Protein AF-A0A2D4JL02-F1 (afdb_monomer)

Secondary structure (DSSP, 8-state):
-HHHHHHHHHHHHHHHHHHHHHHHHHH--S---SHHHHHHHHHHHHHHHHHHHHTHHHHHHHHHHHHHHHHHHHHHHHHH----HHHHHHHHHHHHHHHHHHHHHHHHHHHHHHHHHHHHHHHHHHHHHHHHHHHHHHHHHHHHHHHHSPP-SHHHHHHHHHHHHHHHHHHHHHHHHHHHHHHHHHHHHHHHHHHHHHHHHHHHHHS----------PPPTHHHHHHHHHHHHHHH-

Mean predicted aligned error: 6.89 Å

Nearest PDB structures (foldseek)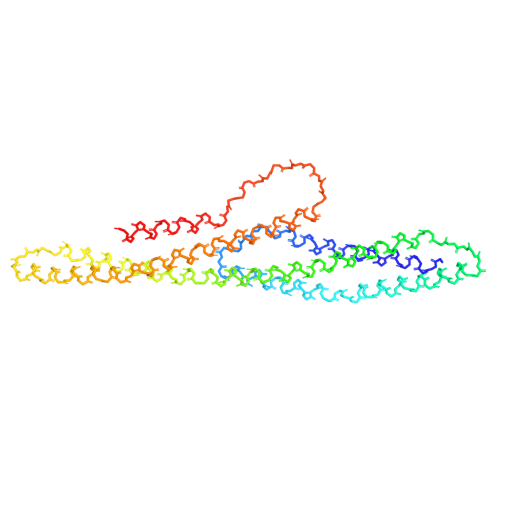:
  5j1i-assembly1_A  TM=9.362E-01  e=2.833E-16  Homo sapiens
  5j1i-assembly2_B  TM=9.538E-01  e=1.055E-14  Homo sapiens
  5j1g-assembly1_A  TM=9.458E-01  e=3.765E-04  Homo sapiens
  3fb2-assembly1_A  TM=6.674E-01  e=4.112E-02  Homo sapiens

Radius of gyration: 30.53 Å; Cα contacts (8 Å, |Δi|>4): 128; chains: 1; bounding box: 78×35×92 Å

pLDDT: mean 90.1, std 11.14, range [45.16, 98.25]

InterPro domains:
  IPR043197 Plakin [PTHR23169] (1-237)

Organism: NCBI:txid129467

Foldseek 3Di:
DVLVVVLVVLLVVLVVVLLVLLVVLLPPQDDQLALVSLVVVLVVLVVSLVVLVVCVVSLVVSVVSLVVVVVVQVVCCVPPVDHDPVSVVSVVSSVVSVVSSVVSNVLSVVLNVLSVQLSVLRVVLVVLLVVLVVVLVVLVVQVVVLVPDDDDDPVNVVVSVVSVVVSVVVLVVCVVSLVVSVVSLVSNLVSQVVSNVSSVVSSVVSDDPDDDDPDPPPDRSSVVSVVSSVVSVVSSD

Solvent-accessible surface area (backbone atoms only — not comparable to full-atom values): 13184 Å² total; per-residue (Å²): 116,78,60,58,61,48,48,55,52,48,51,54,54,50,47,56,51,45,52,54,51,53,49,61,62,49,68,57,79,74,80,63,89,46,71,66,46,40,52,50,54,47,52,52,49,53,51,48,49,54,55,54,60,70,46,47,66,58,55,55,48,46,53,54,47,47,53,54,43,49,55,53,43,55,50,38,35,74,74,66,74,46,78,66,73,65,55,60,56,50,52,55,50,52,52,53,50,53,53,52,46,52,47,53,55,53,49,49,57,49,52,48,53,49,48,54,50,37,46,50,31,47,49,56,23,49,56,44,48,54,53,50,52,53,49,52,52,51,53,49,52,52,50,53,57,60,71,68,54,84,78,85,48,76,64,53,51,54,54,50,52,53,52,54,50,51,50,51,52,53,49,64,64,45,48,59,55,52,53,49,34,51,53,31,45,50,53,28,38,50,39,47,50,53,48,53,49,52,44,52,52,50,35,62,71,72,48,77,96,66,75,92,68,81,78,75,85,72,80,60,82,44,58,62,56,54,50,52,51,52,51,52,53,64,72,72,105

Structure (mmCIF, N/CA/C/O backbone):
data_AF-A0A2D4JL02-F1
#
_entry.id   AF-A0A2D4JL02-F1
#
loop_
_atom_site.group_PDB
_atom_site.id
_atom_site.type_symbol
_atom_site.label_atom_id
_atom_site.label_alt_id
_atom_site.label_comp_id
_atom_site.label_asym_id
_atom_site.label_entity_id
_atom_site.label_seq_id
_atom_site.pdbx_PDB_ins_code
_atom_site.Cartn_x
_atom_site.Cartn_y
_atom_site.Cartn_z
_atom_site.occupancy
_atom_site.B_iso_or_equiv
_atom_site.auth_seq_id
_atom_site.auth_comp_id
_atom_site.auth_asym_id
_atom_site.auth_atom_id
_atom_site.pdbx_PDB_model_num
ATOM 1 N N . MET A 1 1 ? 24.917 4.334 -41.455 1.00 52.44 1 MET A N 1
ATOM 2 C CA . MET A 1 1 ? 23.750 5.200 -41.759 1.00 52.44 1 MET A CA 1
ATOM 3 C C . MET A 1 1 ? 22.400 4.543 -41.420 1.00 52.44 1 MET A C 1
ATOM 5 O O . MET A 1 1 ? 21.751 5.040 -40.516 1.00 52.44 1 MET A O 1
ATOM 9 N N . LYS A 1 2 ? 21.966 3.422 -42.035 1.00 62.97 2 LYS A N 1
ATOM 10 C CA . LYS A 1 2 ? 20.621 2.833 -41.765 1.00 62.97 2 LYS A CA 1
ATOM 11 C C . LYS A 1 2 ? 20.385 2.338 -40.321 1.00 62.97 2 LYS A C 1
ATOM 13 O O . LYS A 1 2 ? 19.255 2.400 -39.851 1.00 62.97 2 LYS A O 1
ATOM 18 N N . THR A 1 3 ? 21.422 1.874 -39.619 1.00 68.31 3 THR A N 1
ATOM 19 C CA . THR A 1 3 ? 21.303 1.303 -38.261 1.00 68.31 3 THR A CA 1
ATOM 20 C C . THR A 1 3 ? 21.003 2.360 -37.192 1.00 68.31 3 THR A C 1
ATOM 22 O O . THR A 1 3 ? 20.190 2.123 -36.309 1.00 68.31 3 THR A O 1
ATOM 25 N N . ILE A 1 4 ? 21.581 3.559 -37.308 1.00 70.94 4 ILE A N 1
ATOM 26 C CA . ILE A 1 4 ? 21.404 4.644 -36.324 1.00 70.94 4 ILE A CA 1
ATOM 27 C C . ILE A 1 4 ? 20.004 5.251 -36.424 1.00 70.94 4 ILE A C 1
ATOM 29 O O . ILE A 1 4 ? 19.357 5.492 -35.412 1.00 70.94 4 ILE A O 1
ATOM 33 N N . SER A 1 5 ? 19.475 5.416 -37.640 1.00 75.06 5 SER A N 1
ATOM 34 C CA . SER A 1 5 ? 18.098 5.885 -37.846 1.00 75.06 5 SER A CA 1
ATOM 35 C C . SER A 1 5 ? 17.044 4.956 -37.230 1.00 75.06 5 SER A C 1
ATOM 37 O O . SER A 1 5 ? 15.973 5.424 -36.846 1.00 75.06 5 SER A O 1
ATOM 39 N N . LEU A 1 6 ? 17.339 3.654 -37.135 1.00 79.25 6 LEU A N 1
ATOM 40 C CA . LEU A 1 6 ? 16.480 2.685 -36.458 1.00 79.25 6 LEU A CA 1
ATOM 41 C C . LEU A 1 6 ? 16.529 2.886 -34.935 1.00 79.25 6 LEU A C 1
ATOM 43 O O . LEU A 1 6 ? 15.479 3.097 -34.336 1.00 79.25 6 LEU A O 1
ATOM 47 N N . VAL A 1 7 ? 17.731 2.972 -34.349 1.00 78.25 7 VAL A N 1
ATOM 48 C CA . VAL A 1 7 ? 17.933 3.249 -32.910 1.00 78.25 7 VAL A CA 1
ATOM 49 C C . VAL A 1 7 ? 17.249 4.557 -32.484 1.00 78.25 7 VAL A C 1
ATOM 51 O O . VAL A 1 7 ? 16.603 4.614 -31.438 1.00 78.25 7 VAL A O 1
ATOM 54 N N . ILE A 1 8 ? 17.298 5.604 -33.314 1.00 80.69 8 ILE A N 1
ATOM 55 C CA . ILE A 1 8 ? 16.601 6.880 -33.064 1.00 80.69 8 ILE A CA 1
ATOM 56 C C . ILE A 1 8 ? 15.089 6.686 -32.928 1.00 80.69 8 ILE A C 1
ATOM 58 O O . ILE A 1 8 ? 14.466 7.204 -32.004 1.00 80.69 8 ILE A O 1
ATOM 62 N N . AR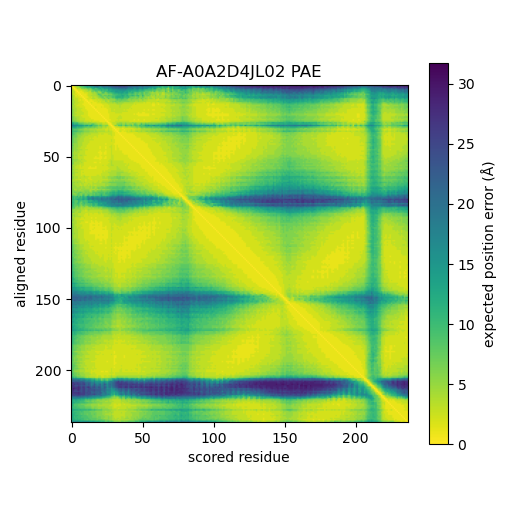G A 1 9 ? 14.476 5.945 -33.851 1.00 83.75 9 ARG A N 1
ATOM 63 C CA . ARG A 1 9 ? 13.026 5.729 -33.830 1.00 83.75 9 ARG A CA 1
ATOM 64 C C . ARG A 1 9 ? 12.617 4.847 -32.652 1.00 83.75 9 ARG A C 1
ATOM 66 O O . ARG A 1 9 ? 11.636 5.152 -31.977 1.00 83.75 9 ARG A O 1
ATOM 73 N N . SER A 1 10 ? 13.381 3.789 -32.393 1.00 84.69 10 SER A N 1
ATOM 74 C CA . SER A 1 10 ? 13.131 2.856 -31.294 1.00 84.69 10 SER A CA 1
ATOM 75 C C . SER A 1 10 ? 13.267 3.539 -29.929 1.00 84.69 10 SER A C 1
ATOM 77 O O . SER A 1 10 ? 12.412 3.347 -29.066 1.00 84.69 10 SER A O 1
ATOM 79 N N . THR A 1 11 ? 14.265 4.415 -29.744 1.00 89.31 11 THR A N 1
ATOM 80 C CA . THR A 1 11 ? 14.416 5.207 -28.507 1.00 89.31 11 THR A CA 1
ATOM 81 C C . THR A 1 11 ? 13.259 6.183 -28.281 1.00 89.31 11 THR A C 1
ATOM 83 O O . THR A 1 11 ? 12.810 6.323 -27.147 1.00 89.31 11 THR A O 1
ATOM 86 N N . GLN A 1 12 ? 12.729 6.829 -29.327 1.00 90.25 12 GLN A N 1
ATOM 87 C CA . GLN A 1 12 ? 11.557 7.711 -29.206 1.00 90.25 12 GLN A CA 1
ATOM 88 C C . GLN A 1 12 ? 10.285 6.948 -28.810 1.00 90.25 12 GLN A C 1
ATOM 90 O O . GLN A 1 12 ? 9.528 7.413 -27.960 1.00 90.25 12 GLN A O 1
ATOM 95 N N . GLY A 1 13 ? 10.059 5.768 -29.397 1.00 91.75 13 GLY A N 1
ATOM 96 C CA . GLY A 1 13 ? 8.929 4.911 -29.028 1.00 91.75 13 GLY A CA 1
ATOM 97 C C . GLY A 1 13 ? 9.023 4.415 -27.582 1.00 91.75 13 GLY A C 1
ATOM 98 O O . GLY A 1 13 ? 8.049 4.505 -26.835 1.00 91.75 13 GLY A O 1
ATOM 99 N N . ALA A 1 14 ? 10.207 3.952 -27.169 1.00 94.62 14 ALA A N 1
ATOM 100 C CA . ALA A 1 14 ? 10.464 3.520 -25.797 1.00 94.62 14 ALA A CA 1
ATOM 101 C C . ALA A 1 14 ? 10.301 4.668 -24.785 1.00 94.62 14 ALA A C 1
ATOM 103 O O . ALA A 1 14 ? 9.712 4.461 -23.728 1.00 94.62 14 ALA A O 1
ATOM 104 N N . GLU A 1 15 ? 10.744 5.885 -25.119 1.00 95.50 15 GLU A N 1
ATOM 105 C CA . GLU A 1 15 ? 10.545 7.074 -24.280 1.00 95.50 15 GLU A CA 1
ATOM 106 C C . GLU A 1 15 ? 9.067 7.339 -23.997 1.00 95.50 15 GLU A C 1
ATOM 108 O O . GLU A 1 15 ? 8.693 7.499 -22.837 1.00 95.50 15 GLU A O 1
ATOM 113 N N . GLY A 1 16 ? 8.224 7.342 -25.035 1.00 95.38 16 GLY A N 1
ATOM 114 C CA . GLY A 1 16 ? 6.788 7.574 -24.871 1.00 95.38 16 GLY A CA 1
ATOM 115 C C . GLY A 1 16 ? 6.113 6.512 -23.998 1.00 95.38 16 GLY A C 1
ATOM 116 O O . GLY A 1 16 ? 5.246 6.841 -23.190 1.00 95.38 16 GLY A O 1
ATOM 117 N N . LEU A 1 17 ? 6.541 5.248 -24.113 1.00 96.31 17 LEU A N 1
ATOM 118 C CA . LEU A 1 17 ? 6.047 4.161 -23.264 1.00 96.31 17 LEU A CA 1
ATOM 119 C C . LEU A 1 17 ? 6.451 4.351 -21.800 1.00 96.31 17 LEU A C 1
ATOM 121 O O . LEU A 1 17 ? 5.586 4.320 -20.926 1.00 96.31 17 LEU A O 1
ATOM 125 N N . VAL A 1 18 ? 7.743 4.567 -21.529 1.00 96.50 18 VAL A N 1
ATOM 126 C CA . VAL A 1 18 ? 8.253 4.778 -20.164 1.00 96.50 18 VAL A CA 1
ATOM 127 C C . VAL A 1 18 ? 7.559 5.975 -19.519 1.00 96.50 18 VAL A C 1
ATOM 129 O O . VAL A 1 18 ? 7.027 5.843 -18.419 1.00 96.50 18 VAL A O 1
ATOM 132 N N . GLN A 1 19 ? 7.484 7.105 -20.227 1.00 95.88 19 GLN A N 1
ATOM 133 C CA . GLN A 1 19 ? 6.837 8.318 -19.733 1.00 95.88 19 GLN A CA 1
ATOM 134 C C . GLN A 1 19 ? 5.350 8.092 -19.426 1.00 95.88 19 GLN A C 1
ATOM 136 O O . GLN A 1 19 ? 4.851 8.568 -18.410 1.00 95.88 19 GLN A O 1
ATOM 141 N N . GLY A 1 20 ? 4.638 7.333 -20.265 1.00 95.88 20 GLY A N 1
ATOM 142 C CA . GLY A 1 20 ? 3.236 6.994 -20.020 1.00 95.88 20 GLY A CA 1
ATOM 143 C C . GLY A 1 20 ? 3.028 6.186 -18.735 1.00 95.88 20 GLY A C 1
ATOM 144 O O . GLY A 1 20 ? 2.051 6.408 -18.021 1.00 95.88 20 GLY A O 1
ATOM 145 N N . TYR A 1 21 ? 3.947 5.275 -18.411 1.00 97.06 21 TYR A N 1
ATOM 146 C CA . TYR A 1 21 ? 3.884 4.504 -17.168 1.00 97.06 21 TYR A CA 1
ATOM 147 C C . TYR A 1 21 ? 4.301 5.300 -15.936 1.00 97.06 21 TYR A C 1
ATOM 149 O O . TYR A 1 21 ? 3.674 5.171 -14.885 1.00 97.06 21 TYR A O 1
ATOM 157 N N . GLU A 1 22 ? 5.326 6.138 -16.069 1.00 95.81 22 GLU A N 1
ATOM 158 C CA . GLU A 1 22 ? 5.734 7.076 -15.025 1.00 95.81 22 GLU A CA 1
ATOM 159 C C . GLU A 1 22 ? 4.582 8.023 -14.656 1.00 95.81 22 GLU A C 1
ATOM 161 O O . GLU A 1 22 ? 4.311 8.220 -13.472 1.00 95.81 22 GLU A O 1
ATOM 166 N N . GLU A 1 23 ? 3.843 8.530 -15.649 1.00 93.69 23 GLU A N 1
ATOM 167 C CA . GLU A 1 23 ? 2.678 9.396 -15.433 1.00 93.69 23 GLU A CA 1
ATOM 168 C C . GLU A 1 23 ? 1.545 8.664 -14.703 1.00 93.69 23 GLU A C 1
ATOM 170 O O . GLU A 1 23 ? 1.051 9.150 -13.688 1.00 93.69 23 GLU A O 1
ATOM 175 N N . GLN A 1 24 ? 1.195 7.449 -15.140 1.00 93.88 24 GLN A N 1
ATOM 176 C CA . GLN A 1 24 ? 0.169 6.642 -14.467 1.00 93.88 24 GLN A CA 1
ATOM 177 C C . GLN A 1 24 ? 0.526 6.352 -13.005 1.00 93.88 24 GLN A C 1
ATOM 179 O O . GLN A 1 24 ? -0.333 6.411 -12.124 1.00 93.88 24 GLN A O 1
ATOM 184 N N . LEU A 1 25 ? 1.797 6.056 -12.716 1.00 94.00 25 LEU A N 1
ATOM 185 C CA . LEU A 1 25 ? 2.253 5.879 -11.341 1.00 94.00 25 LEU A CA 1
ATOM 186 C C . LEU A 1 25 ? 2.236 7.206 -10.565 1.00 94.00 25 LEU A C 1
ATOM 188 O O . LEU A 1 25 ? 1.935 7.207 -9.370 1.00 94.00 25 LEU A O 1
ATOM 192 N N . LYS A 1 26 ? 2.524 8.338 -11.200 1.00 90.38 26 LYS A N 1
ATOM 193 C CA . LYS A 1 26 ? 2.501 9.663 -10.565 1.00 90.38 26 LYS A CA 1
ATOM 194 C C . LYS A 1 26 ? 1.084 10.139 -10.210 1.00 90.38 26 LYS A C 1
ATOM 196 O O . LYS A 1 26 ? 0.911 10.828 -9.201 1.00 90.38 26 LYS A O 1
ATOM 201 N N . ASP A 1 27 ? 0.081 9.767 -11.001 1.00 86.88 27 ASP A N 1
ATOM 202 C CA . ASP A 1 27 ? -1.313 10.194 -10.810 1.00 86.88 27 ASP A CA 1
ATOM 203 C C . ASP A 1 27 ? -1.987 9.561 -9.585 1.00 86.88 27 ASP A C 1
ATOM 205 O O . ASP A 1 27 ? -2.913 10.137 -9.009 1.00 86.88 27 ASP A O 1
ATOM 209 N N . VAL A 1 28 ? -1.486 8.416 -9.115 1.00 83.56 28 VAL A N 1
ATOM 210 C CA . VAL A 1 28 ? -1.937 7.807 -7.858 1.00 83.56 28 VAL A CA 1
ATOM 211 C C . VAL A 1 28 ? -1.408 8.626 -6.676 1.00 83.56 28 VAL A C 1
ATOM 213 O O . VAL A 1 28 ? -0.237 8.522 -6.313 1.00 83.56 28 VAL A O 1
ATOM 216 N N . GLN A 1 29 ? -2.279 9.443 -6.072 1.00 76.25 29 GLN A N 1
ATOM 217 C CA . GLN A 1 29 ? -1.908 10.381 -4.997 1.00 76.25 29 GLN A CA 1
ATOM 218 C C . GLN A 1 29 ? -2.627 10.147 -3.663 1.00 76.25 29 GLN A C 1
ATOM 220 O O . GLN A 1 29 ? -2.300 10.809 -2.681 1.00 76.25 29 GLN A O 1
ATOM 225 N N . ALA A 1 30 ? -3.596 9.234 -3.613 1.00 84.94 30 ALA A N 1
ATOM 226 C CA . ALA A 1 30 ? -4.403 8.998 -2.422 1.00 84.94 30 ALA A CA 1
ATOM 227 C C . ALA A 1 30 ? -4.157 7.606 -1.838 1.00 84.94 30 ALA A C 1
ATOM 229 O O . ALA A 1 30 ? -4.026 6.619 -2.563 1.00 84.94 30 ALA A O 1
ATOM 230 N N . VAL A 1 31 ? -4.151 7.539 -0.509 1.00 91.31 31 VAL A N 1
ATOM 231 C CA . VAL A 1 31 ? -4.198 6.280 0.236 1.00 91.31 31 VAL A CA 1
ATOM 232 C C . VAL A 1 31 ? -5.599 5.681 0.078 1.00 91.31 31 VAL A C 1
ATOM 234 O O . VAL A 1 31 ? -6.581 6.408 0.259 1.00 91.31 31 VAL A O 1
ATOM 237 N N . PRO A 1 32 ? -5.738 4.382 -0.233 1.00 93.00 32 PRO A N 1
ATOM 238 C CA . PRO A 1 32 ? -7.048 3.744 -0.276 1.00 93.00 32 PRO A CA 1
ATOM 239 C C . PRO A 1 32 ? -7.764 3.829 1.081 1.00 93.00 32 PRO A C 1
ATOM 241 O O . PRO A 1 32 ? -7.178 3.538 2.121 1.00 93.00 32 PRO A O 1
ATOM 244 N N . SER A 1 33 ? -9.043 4.208 1.071 1.00 89.56 33 SER A N 1
ATOM 245 C CA . SER A 1 33 ? -9.822 4.494 2.287 1.00 89.56 33 SER A CA 1
ATOM 246 C C . SER A 1 33 ? -10.329 3.255 3.029 1.00 89.56 33 SER A C 1
ATOM 248 O O . SER A 1 33 ? -10.619 3.320 4.223 1.00 89.56 33 SER A O 1
ATOM 250 N N . ASP A 1 34 ? -10.479 2.131 2.329 1.00 93.94 34 ASP A N 1
ATOM 251 C CA . ASP A 1 34 ? -11.064 0.902 2.860 1.00 93.94 34 ASP A CA 1
ATOM 252 C C . ASP A 1 34 ? -10.510 -0.351 2.157 1.00 93.94 34 ASP A C 1
ATOM 254 O O . ASP A 1 34 ? -9.787 -0.268 1.164 1.00 93.94 34 ASP A O 1
ATOM 258 N N . LEU A 1 35 ? -10.856 -1.540 2.669 1.00 95.38 35 LEU A N 1
ATOM 259 C CA . LEU A 1 35 ? -10.357 -2.817 2.144 1.00 95.38 35 LEU A CA 1
ATOM 260 C C . LEU A 1 35 ? -10.739 -3.051 0.674 1.00 95.38 35 LEU A C 1
ATOM 262 O O . LEU A 1 35 ? -9.978 -3.681 -0.057 1.00 95.38 35 LEU A O 1
ATOM 266 N N . LYS A 1 36 ? -11.897 -2.551 0.227 1.00 97.00 36 LYS A N 1
ATOM 267 C CA . LYS A 1 36 ? -12.332 -2.687 -1.166 1.00 97.00 36 LYS A CA 1
ATOM 268 C C . LYS A 1 36 ? -11.491 -1.788 -2.069 1.00 97.00 36 LYS A C 1
ATOM 270 O O . LYS A 1 36 ? -11.070 -2.238 -3.132 1.00 97.00 36 LYS A O 1
ATOM 275 N N . ALA A 1 37 ? -11.219 -0.559 -1.637 1.00 96.19 37 ALA A N 1
ATOM 276 C CA . ALA A 1 37 ? -10.329 0.360 -2.330 1.00 96.19 37 ALA A CA 1
ATOM 277 C C . ALA A 1 37 ? -8.898 -0.202 -2.412 1.00 96.19 37 ALA A C 1
ATOM 279 O O . ALA A 1 37 ? -8.312 -0.180 -3.489 1.00 96.19 37 ALA A O 1
ATOM 280 N N . VAL A 1 38 ? -8.368 -0.786 -1.326 1.00 97.00 38 VAL A N 1
ATOM 281 C CA . VAL A 1 38 ? -7.042 -1.439 -1.327 1.00 97.00 38 VAL A CA 1
ATOM 282 C C . VAL A 1 38 ? -6.968 -2.536 -2.391 1.00 97.00 38 VAL A C 1
ATOM 284 O O . VAL A 1 38 ? -6.034 -2.558 -3.194 1.00 97.00 38 VAL A O 1
ATOM 287 N N . GLU A 1 39 ? -7.954 -3.434 -2.438 1.00 97.56 39 GLU A N 1
ATOM 288 C CA . GLU A 1 39 ? -7.968 -4.519 -3.425 1.00 97.56 39 GLU A CA 1
ATOM 289 C C . GLU A 1 39 ? -8.177 -4.012 -4.861 1.00 97.56 39 GLU A C 1
ATOM 291 O O . GLU A 1 39 ? -7.567 -4.545 -5.791 1.00 97.56 39 GLU A O 1
ATOM 296 N N . ALA A 1 40 ? -8.963 -2.949 -5.056 1.00 97.19 40 ALA A N 1
ATOM 297 C CA . ALA A 1 40 ? -9.114 -2.303 -6.359 1.00 97.19 40 ALA A CA 1
ATOM 298 C C . ALA A 1 40 ? -7.781 -1.717 -6.857 1.00 97.19 40 ALA A C 1
ATOM 300 O O . ALA A 1 40 ? -7.343 -2.048 -7.960 1.00 97.19 40 ALA A O 1
ATOM 301 N N . THR A 1 41 ? -7.079 -0.942 -6.023 1.00 96.12 41 THR A N 1
ATOM 302 C CA . THR A 1 41 ? -5.765 -0.375 -6.367 1.00 96.12 41 THR A CA 1
ATOM 303 C C . THR A 1 41 ? -4.727 -1.472 -6.626 1.00 96.12 41 THR A C 1
ATOM 305 O O . THR A 1 41 ? -3.938 -1.378 -7.569 1.00 96.12 41 THR A O 1
ATOM 308 N N . LYS A 1 42 ? -4.739 -2.566 -5.853 1.00 97.44 42 LYS A N 1
ATOM 309 C CA . LYS A 1 42 ? -3.876 -3.733 -6.112 1.00 97.44 42 LYS A CA 1
ATOM 310 C C . LYS A 1 42 ? -4.163 -4.375 -7.469 1.00 97.44 42 LYS A C 1
ATOM 312 O O . LYS A 1 42 ? -3.225 -4.729 -8.186 1.00 97.44 42 LYS A O 1
ATOM 317 N N . ALA A 1 43 ? -5.436 -4.525 -7.836 1.00 97.88 43 ALA A N 1
ATOM 318 C CA . ALA A 1 43 ? -5.828 -5.078 -9.130 1.00 97.88 43 ALA A CA 1
ATOM 319 C C . ALA A 1 43 ? -5.378 -4.179 -10.294 1.00 97.88 43 ALA A C 1
ATOM 321 O O . ALA A 1 43 ? -4.856 -4.684 -11.292 1.00 97.88 43 ALA A O 1
ATOM 322 N N . GLU A 1 44 ? -5.510 -2.860 -10.148 1.00 96.75 44 GLU A N 1
ATOM 323 C CA . GLU A 1 44 ? -5.015 -1.877 -11.117 1.00 96.75 44 GLU A CA 1
ATOM 324 C C . GLU A 1 44 ? -3.495 -1.961 -11.284 1.00 96.75 44 GLU A C 1
ATOM 326 O O . GLU A 1 44 ? -3.013 -2.079 -12.410 1.00 96.75 44 GLU A O 1
ATOM 331 N N . LEU A 1 45 ? -2.733 -2.012 -10.186 1.00 96.81 45 LEU A N 1
ATOM 332 C CA . LEU A 1 45 ? -1.276 -2.177 -10.239 1.00 96.81 45 LEU A CA 1
ATOM 333 C C . LEU A 1 45 ? -0.859 -3.517 -10.842 1.00 96.81 45 LEU A C 1
ATOM 335 O O . LEU A 1 45 ? 0.124 -3.579 -11.573 1.00 96.81 45 LEU A O 1
ATOM 339 N N . LYS A 1 46 ? -1.599 -4.598 -10.578 1.00 98.06 46 LYS A N 1
ATOM 340 C CA . LYS A 1 46 ? -1.338 -5.904 -11.200 1.00 98.06 46 LYS A CA 1
ATOM 341 C C . LYS A 1 46 ? -1.565 -5.862 -12.711 1.00 98.06 46 LYS A C 1
ATOM 343 O O . LYS A 1 46 ? -0.770 -6.418 -13.466 1.00 98.06 46 LYS A O 1
ATOM 348 N N . LYS A 1 47 ? -2.624 -5.183 -13.161 1.00 98.00 47 LYS A N 1
ATOM 349 C CA . LYS A 1 47 ? -2.875 -4.950 -14.587 1.00 98.00 47 LYS A CA 1
ATOM 350 C C . LYS A 1 47 ? -1.758 -4.110 -15.205 1.00 98.00 47 LYS A C 1
ATOM 352 O O . LYS A 1 47 ? -1.242 -4.487 -16.254 1.00 98.00 47 LYS A O 1
ATOM 357 N N . LEU A 1 48 ? -1.367 -3.021 -14.543 1.00 97.50 48 LEU A N 1
ATOM 358 C CA . LEU A 1 48 ? -0.261 -2.166 -14.964 1.00 97.50 48 LEU A CA 1
ATOM 359 C C . LEU A 1 48 ? 1.036 -2.971 -15.090 1.00 97.50 48 LEU A C 1
ATOM 361 O O . LEU A 1 48 ? 1.695 -2.903 -16.120 1.00 97.50 48 LEU A O 1
ATOM 365 N N . ARG A 1 49 ? 1.350 -3.814 -14.099 1.00 98.12 49 ARG A N 1
ATOM 366 C CA . ARG A 1 49 ? 2.524 -4.693 -14.121 1.00 98.12 49 ARG A CA 1
ATOM 367 C C . ARG A 1 49 ? 2.553 -5.578 -15.361 1.00 98.12 49 ARG A C 1
ATOM 369 O O . ARG A 1 49 ? 3.572 -5.610 -16.039 1.00 98.12 49 ARG A O 1
ATOM 376 N N . GLY A 1 50 ? 1.434 -6.227 -15.684 1.00 98.19 50 GLY A N 1
ATOM 377 C CA . GLY A 1 50 ? 1.330 -7.069 -16.877 1.00 98.19 50 GLY A CA 1
ATOM 378 C C . GLY A 1 50 ? 1.444 -6.282 -18.188 1.00 98.19 50 GLY A C 1
ATOM 379 O O . GLY A 1 50 ? 2.027 -6.774 -19.150 1.00 98.19 50 GLY A O 1
ATOM 380 N N . GLN A 1 51 ? 0.936 -5.046 -18.238 1.00 98.12 51 GLN A N 1
ATOM 381 C CA . GLN A 1 51 ? 1.117 -4.167 -19.401 1.00 98.12 51 GLN A CA 1
ATOM 382 C C . GLN A 1 51 ? 2.581 -3.767 -19.586 1.00 98.12 51 GLN A C 1
ATOM 384 O O . GLN A 1 51 ? 3.077 -3.775 -20.710 1.00 98.12 51 GLN A O 1
ATOM 389 N N . VAL A 1 52 ? 3.259 -3.425 -18.488 1.00 97.88 52 VAL A N 1
ATOM 390 C CA . VAL A 1 52 ? 4.684 -3.099 -18.482 1.00 97.88 52 VAL A CA 1
ATOM 391 C C . VAL A 1 52 ? 5.464 -4.337 -18.957 1.00 97.88 52 VAL A C 1
ATOM 393 O O . VAL A 1 52 ? 6.106 -4.296 -19.997 1.00 97.88 52 VAL A O 1
ATOM 396 N N . GLU A 1 53 ? 5.296 -5.506 -18.339 1.00 97.75 53 GLU A N 1
ATOM 397 C CA . GLU A 1 53 ? 5.944 -6.751 -18.803 1.00 97.75 53 GLU A CA 1
ATOM 398 C C . GLU A 1 53 ? 5.684 -7.073 -20.280 1.00 97.75 53 GLU A C 1
ATOM 400 O O . GLU A 1 53 ? 6.599 -7.481 -20.995 1.00 97.75 53 GLU A O 1
ATOM 405 N N . GLY A 1 54 ? 4.466 -6.824 -20.768 1.00 97.75 54 GLY A N 1
ATOM 406 C CA . GLY A 1 54 ? 4.103 -7.019 -22.170 1.00 97.75 54 GLY A CA 1
ATOM 407 C C . GLY A 1 54 ? 4.946 -6.207 -23.162 1.00 97.75 54 GLY A C 1
ATOM 408 O O . GLY A 1 54 ? 5.088 -6.622 -24.312 1.00 97.75 54 GLY A O 1
ATOM 409 N N . HIS A 1 55 ? 5.553 -5.096 -22.734 1.00 97.88 55 HIS A N 1
ATOM 410 C CA . HIS A 1 55 ? 6.455 -4.288 -23.560 1.00 97.88 55 HIS A CA 1
ATOM 411 C C . HIS A 1 55 ? 7.939 -4.644 -23.408 1.00 97.88 55 HIS A C 1
ATOM 413 O O . HIS A 1 55 ? 8.766 -4.029 -24.079 1.00 97.88 55 HIS A O 1
ATOM 419 N N . GLN A 1 56 ? 8.306 -5.664 -22.624 1.00 97.19 56 GLN A N 1
ATOM 420 C CA . GLN A 1 56 ? 9.688 -6.157 -22.558 1.00 97.19 56 GLN A CA 1
ATOM 421 C C . GLN A 1 56 ? 10.331 -6.400 -23.943 1.00 97.19 56 GLN A C 1
ATOM 423 O O . GLN A 1 56 ? 11.481 -5.992 -24.120 1.00 97.19 56 GLN A O 1
ATOM 428 N N . PRO A 1 57 ? 9.627 -6.952 -24.959 1.00 97.00 57 PRO A N 1
ATOM 429 C CA . PRO A 1 57 ? 10.197 -7.113 -26.297 1.00 97.00 57 PRO A CA 1
ATOM 430 C C . PRO A 1 57 ? 10.674 -5.805 -26.945 1.00 97.00 57 PRO A C 1
ATOM 432 O O . PRO A 1 57 ? 11.629 -5.836 -27.715 1.00 97.00 57 PRO A O 1
ATOM 435 N N . VAL A 1 58 ? 10.054 -4.660 -26.629 1.00 95.38 58 VAL A N 1
ATOM 436 C CA . VAL A 1 58 ? 10.468 -3.342 -27.145 1.00 95.38 58 VAL A CA 1
ATOM 437 C C . VAL A 1 58 ? 11.850 -2.969 -26.610 1.00 95.38 58 VAL A C 1
ATOM 439 O O . VAL A 1 58 ? 12.715 -2.544 -27.373 1.00 95.38 58 VAL A O 1
ATOM 442 N N . PHE A 1 59 ? 12.085 -3.178 -25.314 1.00 95.50 59 PHE A N 1
ATOM 443 C CA . PHE A 1 59 ? 13.367 -2.873 -24.675 1.00 95.50 59 PHE A CA 1
ATOM 444 C C . PHE A 1 59 ? 14.457 -3.871 -25.075 1.00 95.50 59 PHE A C 1
ATOM 446 O O . PHE A 1 59 ? 15.567 -3.455 -25.391 1.00 95.50 59 PHE A O 1
ATOM 453 N N . SER A 1 60 ? 14.128 -5.162 -25.189 1.00 95.69 60 SER A N 1
ATOM 454 C CA . SER A 1 60 ? 15.073 -6.162 -25.702 1.00 95.69 60 SER A CA 1
ATOM 455 C C . SER A 1 60 ? 15.458 -5.908 -27.165 1.00 95.69 60 SER A C 1
ATOM 457 O O . SER A 1 60 ? 16.611 -6.107 -27.548 1.00 95.69 60 SER A O 1
ATOM 459 N N . ALA A 1 61 ? 14.518 -5.440 -27.995 1.00 93.75 61 ALA A N 1
ATOM 460 C CA . ALA A 1 61 ? 14.822 -5.017 -29.361 1.00 93.75 61 ALA A CA 1
ATOM 461 C C . ALA A 1 61 ? 15.746 -3.792 -29.376 1.00 93.75 61 ALA A C 1
ATOM 463 O O . ALA A 1 61 ? 16.710 -3.775 -30.138 1.00 93.75 61 ALA A O 1
ATOM 464 N N . LEU A 1 62 ? 15.502 -2.812 -28.501 1.00 93.06 62 LEU A N 1
ATOM 465 C CA . LEU A 1 62 ? 16.333 -1.616 -28.367 1.00 93.06 62 LEU A CA 1
ATOM 466 C C . LEU A 1 62 ? 17.786 -1.957 -27.992 1.00 93.06 62 LEU A C 1
ATOM 468 O O . LEU A 1 62 ? 18.719 -1.443 -28.609 1.00 93.06 62 LEU A O 1
ATOM 472 N N . GLU A 1 63 ? 17.982 -2.863 -27.032 1.00 93.06 63 GLU A N 1
ATOM 473 C CA . GLU A 1 63 ? 19.304 -3.379 -26.649 1.00 93.06 63 GLU A CA 1
ATOM 474 C C . GLU A 1 63 ? 19.994 -4.099 -27.816 1.00 93.06 63 GLU A C 1
ATOM 476 O O . GLU A 1 63 ? 21.168 -3.853 -28.101 1.00 93.06 63 GLU A O 1
ATOM 481 N N . ALA A 1 64 ? 19.263 -4.953 -28.540 1.00 93.00 64 ALA A N 1
ATOM 482 C CA . ALA A 1 64 ? 19.802 -5.680 -29.687 1.00 93.00 64 ALA A CA 1
ATOM 483 C C . ALA A 1 64 ? 20.170 -4.752 -30.861 1.00 93.00 64 ALA A C 1
ATOM 485 O O . ALA A 1 64 ? 21.152 -4.996 -31.566 1.00 93.00 64 ALA A O 1
ATOM 486 N N . GLU A 1 65 ? 19.389 -3.698 -31.099 1.00 89.94 65 GLU A N 1
ATOM 487 C CA . GLU A 1 65 ? 19.668 -2.679 -32.114 1.00 89.94 65 GLU A CA 1
ATOM 488 C C . GLU A 1 65 ? 20.897 -1.843 -31.754 1.00 89.94 65 GLU A C 1
ATOM 490 O O . GLU A 1 65 ? 21.747 -1.617 -32.622 1.00 89.94 65 GLU A O 1
ATOM 495 N N . LEU A 1 66 ? 21.033 -1.449 -30.484 1.00 90.38 66 LEU A N 1
ATOM 496 C CA . LEU A 1 66 ? 22.221 -0.762 -29.986 1.00 90.38 66 LEU A CA 1
ATOM 497 C C . LEU A 1 66 ? 23.468 -1.643 -30.127 1.00 90.38 66 LEU A C 1
ATOM 499 O O . LEU A 1 66 ? 24.466 -1.187 -30.675 1.00 90.38 66 LEU A O 1
ATOM 503 N N . ALA A 1 67 ? 23.401 -2.916 -29.725 1.00 91.38 67 ALA A N 1
ATOM 504 C CA . ALA A 1 67 ? 24.523 -3.848 -29.846 1.00 91.38 67 ALA A CA 1
ATOM 505 C C . ALA A 1 67 ? 25.002 -3.994 -31.302 1.00 91.38 67 ALA A C 1
ATOM 507 O O . ALA A 1 67 ? 26.202 -3.946 -31.579 1.00 91.38 67 ALA A O 1
ATOM 508 N N . LYS A 1 68 ? 24.064 -4.095 -32.256 1.00 90.56 68 LYS A N 1
ATOM 509 C CA . LYS A 1 68 ? 24.382 -4.120 -33.694 1.00 90.56 68 LYS A CA 1
ATOM 510 C C . LYS A 1 68 ? 25.021 -2.813 -34.166 1.00 90.56 68 LYS A C 1
ATOM 512 O O . LYS A 1 68 ? 25.936 -2.848 -34.986 1.00 90.56 68 LYS A O 1
ATOM 517 N N . ALA A 1 69 ? 24.535 -1.663 -33.695 1.00 87.25 69 ALA A N 1
ATOM 518 C CA . ALA A 1 69 ? 25.118 -0.366 -34.033 1.00 87.25 69 ALA A CA 1
ATOM 519 C C . ALA A 1 69 ? 26.554 -0.237 -33.493 1.00 87.25 69 ALA A C 1
ATOM 521 O O . ALA A 1 69 ? 27.439 0.205 -34.230 1.00 87.25 69 ALA A O 1
ATOM 522 N N . SER A 1 70 ? 26.799 -0.711 -32.270 1.00 88.25 70 SER A N 1
ATOM 523 C CA . SER A 1 70 ? 28.128 -0.747 -31.655 1.00 88.25 70 SER A CA 1
ATOM 524 C C . SER A 1 70 ? 29.105 -1.636 -32.414 1.00 88.25 70 SER A C 1
ATOM 526 O O . SER A 1 70 ? 30.209 -1.193 -32.719 1.00 88.25 70 SER A O 1
ATOM 528 N N . GLU A 1 71 ? 28.692 -2.838 -32.824 1.00 89.88 71 GLU A N 1
ATOM 529 C CA . GLU A 1 71 ? 29.550 -3.733 -33.609 1.00 89.88 71 GLU A CA 1
ATOM 530 C C . GLU A 1 71 ? 29.966 -3.107 -34.954 1.00 89.88 71 GLU A C 1
ATOM 532 O O . GLU A 1 71 ? 31.123 -3.210 -35.376 1.00 89.88 71 GLU A O 1
ATOM 537 N N . VAL A 1 72 ? 29.037 -2.425 -35.634 1.00 86.38 72 VAL A N 1
ATOM 538 C CA . VAL A 1 72 ? 29.332 -1.718 -36.890 1.00 86.38 72 VAL A CA 1
ATOM 539 C C . VAL A 1 72 ? 30.328 -0.581 -36.654 1.00 86.38 72 VAL A C 1
ATOM 541 O O . VAL A 1 72 ? 31.295 -0.466 -37.411 1.00 86.38 72 VAL A O 1
ATOM 544 N N . ASN A 1 73 ? 30.141 0.216 -35.599 1.00 85.44 73 ASN A N 1
ATOM 545 C CA . ASN A 1 73 ? 31.062 1.296 -35.245 1.00 85.44 73 ASN A CA 1
ATOM 546 C C . ASN A 1 73 ? 32.464 0.765 -34.901 1.00 85.44 73 ASN A C 1
ATOM 548 O O . ASN A 1 73 ? 33.454 1.281 -35.407 1.00 85.44 73 ASN A O 1
ATOM 552 N N . GLU A 1 74 ? 32.580 -0.326 -34.139 1.00 87.25 74 GLU A N 1
ATOM 553 C CA . GLU A 1 74 ? 33.881 -0.944 -33.843 1.00 87.25 74 GLU A CA 1
ATOM 554 C C . GLU A 1 74 ? 34.618 -1.430 -35.099 1.00 87.25 74 GLU A C 1
ATOM 556 O O . GLU A 1 74 ? 35.852 -1.409 -35.159 1.00 87.25 74 GLU A O 1
ATOM 561 N N . ARG A 1 75 ? 33.891 -1.923 -36.110 1.00 86.06 75 ARG A N 1
ATOM 562 C CA . ARG A 1 75 ? 34.493 -2.300 -37.399 1.00 86.06 75 ARG A CA 1
ATOM 563 C C . ARG A 1 75 ? 34.980 -1.067 -38.163 1.00 86.06 75 ARG A C 1
ATOM 565 O O . ARG A 1 75 ? 36.068 -1.118 -38.730 1.00 86.06 75 ARG A O 1
ATOM 572 N N . MET A 1 76 ? 34.222 0.030 -38.140 1.00 82.38 76 MET A N 1
ATOM 573 C CA . MET A 1 76 ? 34.615 1.295 -38.774 1.00 82.38 76 MET A CA 1
ATOM 574 C C . MET A 1 76 ? 35.843 1.920 -38.105 1.00 82.38 76 MET A C 1
ATOM 576 O O . MET A 1 76 ? 36.788 2.281 -38.802 1.00 82.38 76 MET A O 1
ATOM 580 N N . VAL A 1 77 ? 35.895 1.941 -36.770 1.00 85.06 77 VAL A N 1
ATOM 581 C CA . VAL A 1 77 ? 37.061 2.431 -36.019 1.00 85.06 77 VAL A CA 1
ATOM 582 C C . VAL A 1 77 ? 38.311 1.613 -36.359 1.00 85.06 77 VAL A C 1
ATOM 584 O O . VAL A 1 77 ? 39.362 2.185 -36.630 1.00 85.06 77 VAL A O 1
ATOM 587 N N . ARG A 1 78 ? 38.204 0.276 -36.402 1.00 85.00 78 ARG A N 1
ATOM 588 C CA . ARG A 1 78 ? 39.338 -0.610 -36.729 1.00 85.00 78 ARG A CA 1
ATOM 589 C C . ARG A 1 78 ? 39.806 -0.503 -38.181 1.00 85.00 78 ARG A C 1
ATOM 591 O O . ARG A 1 78 ? 40.998 -0.638 -38.433 1.00 85.00 78 ARG A O 1
ATOM 598 N N . GLY A 1 79 ? 38.881 -0.332 -39.126 1.00 82.38 79 GLY A N 1
ATOM 599 C CA . GLY A 1 79 ? 39.185 -0.333 -40.561 1.00 82.38 79 GLY A CA 1
ATOM 600 C C . GLY A 1 79 ? 39.530 1.038 -41.143 1.00 82.38 79 GLY A C 1
ATOM 601 O O . GLY A 1 79 ? 40.267 1.111 -42.124 1.00 82.38 79 GLY A O 1
ATOM 602 N N . HIS A 1 80 ? 39.002 2.113 -40.555 1.00 79.50 80 HIS A N 1
ATOM 603 C CA . HIS A 1 80 ? 39.032 3.454 -41.145 1.00 79.50 80 HIS A CA 1
ATOM 604 C C . HIS A 1 80 ? 39.423 4.565 -40.158 1.00 79.50 80 HIS A C 1
ATOM 606 O O . HIS A 1 80 ? 39.518 5.716 -40.570 1.00 79.50 80 HIS A O 1
ATOM 612 N N . SER A 1 81 ? 39.680 4.253 -38.879 1.00 79.62 81 SER A N 1
ATOM 613 C CA . SER A 1 81 ? 39.961 5.246 -37.823 1.00 79.62 81 SER A CA 1
ATOM 614 C C . SER A 1 81 ? 38.872 6.323 -37.674 1.00 79.62 81 SER A C 1
ATOM 616 O O . SER A 1 81 ? 39.128 7.405 -37.149 1.00 79.62 81 SER A O 1
ATOM 618 N N . GLU A 1 82 ? 37.647 6.025 -38.112 1.00 73.69 82 GLU A N 1
ATOM 619 C CA . GLU A 1 82 ? 36.474 6.888 -37.973 1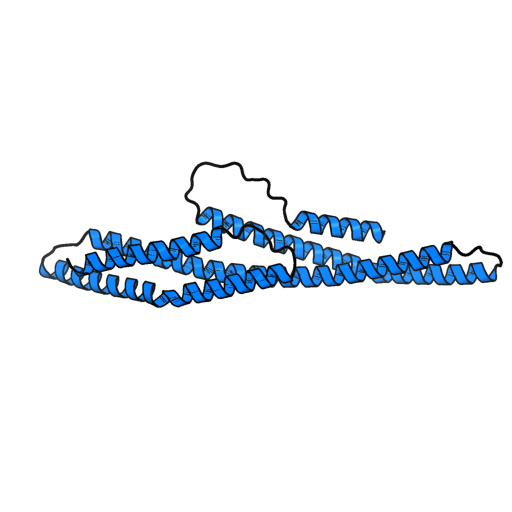.00 73.69 82 GLU A CA 1
ATOM 620 C C . GLU A 1 82 ? 35.648 6.438 -36.763 1.00 73.69 82 GLU A C 1
ATOM 622 O O . GLU A 1 82 ? 35.307 5.260 -36.649 1.00 73.69 82 GLU A O 1
ATOM 627 N N . ARG A 1 83 ? 35.321 7.372 -35.860 1.00 73.19 83 ARG A N 1
ATOM 628 C CA . ARG A 1 83 ? 34.453 7.139 -34.695 1.00 73.19 83 ARG A CA 1
ATOM 629 C C . ARG A 1 83 ? 33.116 7.840 -34.890 1.00 73.19 83 ARG A C 1
ATOM 631 O O . ARG A 1 83 ? 33.090 9.024 -35.218 1.00 73.19 83 ARG A O 1
ATOM 638 N N . ASP A 1 84 ? 32.028 7.137 -34.600 1.00 73.75 84 ASP A N 1
ATOM 639 C CA . ASP A 1 84 ? 30.693 7.723 -34.561 1.00 73.75 84 ASP A CA 1
ATOM 640 C C . ASP A 1 84 ? 30.399 8.329 -33.175 1.00 73.75 84 ASP A C 1
ATOM 642 O O . ASP A 1 84 ? 30.209 7.611 -32.193 1.00 73.75 84 ASP A O 1
ATOM 646 N N . LEU A 1 85 ? 30.404 9.663 -33.084 1.00 74.69 85 LEU A N 1
ATOM 647 C CA . LEU A 1 85 ? 30.119 10.397 -31.842 1.00 74.69 85 LEU A CA 1
ATOM 648 C C . LEU A 1 85 ? 28.628 10.376 -31.467 1.00 74.69 85 LEU A C 1
ATOM 650 O O . LEU A 1 85 ? 28.288 10.582 -30.301 1.00 74.69 85 LEU A O 1
ATOM 654 N N . ASP A 1 86 ? 27.736 10.115 -32.424 1.00 80.69 86 ASP A N 1
ATOM 655 C CA . ASP A 1 86 ? 26.306 10.013 -32.146 1.00 80.69 86 ASP A CA 1
ATOM 656 C C . ASP A 1 86 ? 25.979 8.690 -31.440 1.00 80.69 86 ASP A C 1
ATOM 658 O O . ASP A 1 86 ? 25.050 8.636 -30.632 1.00 80.69 86 ASP A O 1
ATOM 662 N N . LEU A 1 87 ? 26.760 7.631 -31.684 1.00 83.12 87 LEU A N 1
ATOM 663 C CA . LEU A 1 87 ? 26.547 6.330 -31.053 1.00 83.12 87 LEU A CA 1
ATOM 664 C C . LEU A 1 87 ? 26.685 6.384 -29.525 1.00 83.12 87 LEU A C 1
ATOM 666 O O . LEU A 1 87 ? 25.822 5.839 -28.840 1.00 83.12 87 LEU A O 1
ATOM 670 N N . ASP A 1 88 ? 27.713 7.057 -28.996 1.00 84.62 88 ASP A N 1
ATOM 671 C CA . ASP A 1 88 ? 27.915 7.190 -27.543 1.00 84.62 88 ASP A CA 1
ATOM 672 C C . ASP A 1 88 ? 26.690 7.860 -26.887 1.00 84.62 88 ASP A C 1
ATOM 674 O O . ASP A 1 88 ? 26.153 7.391 -25.883 1.00 84.62 88 ASP A O 1
ATOM 678 N N . ARG A 1 89 ? 26.161 8.913 -27.526 1.00 88.12 89 ARG A N 1
ATOM 679 C CA . ARG A 1 89 ? 24.944 9.603 -27.079 1.00 88.12 89 ARG A CA 1
ATOM 680 C C . ARG A 1 89 ? 23.720 8.681 -27.079 1.00 88.12 89 ARG A C 1
ATOM 682 O O . ARG A 1 89 ? 22.892 8.761 -26.168 1.00 88.12 89 ARG A O 1
ATOM 689 N N . TYR A 1 90 ? 23.558 7.837 -28.100 1.00 85.94 90 TYR A N 1
ATOM 690 C CA . TYR A 1 90 ? 22.447 6.881 -28.144 1.00 85.94 90 TYR A CA 1
ATOM 691 C C . TYR A 1 90 ? 22.621 5.741 -27.144 1.00 85.94 90 TYR A C 1
ATOM 693 O O . TYR A 1 90 ? 21.622 5.293 -26.585 1.00 85.94 90 TYR A O 1
ATOM 701 N N . GLN A 1 91 ? 23.851 5.315 -26.865 1.00 89.88 91 GLN A N 1
ATOM 702 C CA . GLN A 1 91 ? 24.142 4.341 -25.818 1.00 89.88 91 GLN A CA 1
ATOM 703 C C . GLN A 1 91 ? 23.696 4.858 -24.445 1.00 89.88 91 GLN A C 1
ATOM 705 O O . GLN A 1 91 ? 22.924 4.179 -23.765 1.00 89.88 91 GLN A O 1
ATOM 710 N N . ASP A 1 92 ? 24.076 6.086 -24.084 1.00 91.31 92 ASP A N 1
ATOM 711 C CA . ASP A 1 92 ? 23.628 6.724 -22.840 1.00 91.31 92 ASP A CA 1
ATOM 712 C C . ASP A 1 92 ? 22.101 6.848 -22.785 1.00 91.31 92 ASP A C 1
ATOM 714 O O . ASP A 1 92 ? 21.470 6.569 -21.761 1.00 91.31 92 ASP A O 1
ATOM 718 N N . ARG A 1 93 ? 21.476 7.221 -23.910 1.00 92.56 93 ARG A N 1
ATOM 719 C CA . ARG A 1 93 ? 20.019 7.365 -23.990 1.00 92.56 93 ARG A CA 1
ATOM 720 C C . ARG A 1 93 ? 19.288 6.038 -23.795 1.00 92.56 93 ARG A C 1
ATOM 722 O O . ARG A 1 93 ? 18.294 5.997 -23.070 1.00 92.56 93 ARG A O 1
ATOM 729 N N . VAL A 1 94 ? 19.755 4.967 -24.432 1.00 93.19 94 VAL A N 1
ATOM 730 C CA . VAL A 1 94 ? 19.193 3.619 -24.270 1.00 93.19 94 VAL A CA 1
ATOM 731 C C . VAL A 1 94 ? 19.368 3.147 -22.830 1.00 93.19 94 VAL A C 1
ATOM 733 O O . VAL A 1 94 ? 18.403 2.679 -22.230 1.00 93.19 94 VAL A O 1
ATOM 736 N N . GLN A 1 95 ? 20.545 3.345 -22.231 1.00 95.25 95 GLN A N 1
ATOM 737 C CA . GLN A 1 95 ? 20.777 2.966 -20.838 1.00 95.25 95 GLN A CA 1
ATOM 738 C C . GLN A 1 95 ? 19.860 3.730 -19.872 1.00 95.25 95 GLN A C 1
ATOM 740 O O . GLN A 1 95 ? 19.293 3.136 -18.953 1.00 95.25 95 GLN A O 1
ATOM 745 N N . GLN A 1 96 ? 19.657 5.032 -20.092 1.00 95.50 96 GLN A N 1
ATOM 746 C CA . GLN A 1 96 ? 18.721 5.839 -19.307 1.00 95.50 96 GLN A CA 1
ATOM 747 C C . GLN A 1 96 ? 17.287 5.292 -19.395 1.00 95.50 96 GLN A C 1
ATOM 749 O O . GLN A 1 96 ? 16.600 5.201 -18.376 1.00 95.50 96 GLN A O 1
ATOM 754 N N . LEU A 1 97 ? 16.839 4.920 -20.598 1.00 96.44 97 LEU A N 1
ATOM 755 C CA . LEU A 1 97 ? 15.518 4.332 -20.830 1.00 96.44 97 LEU A CA 1
ATOM 756 C C . LEU A 1 97 ? 15.351 2.990 -20.113 1.00 96.44 97 LEU A C 1
ATOM 758 O O . LEU A 1 97 ? 14.336 2.784 -19.451 1.00 96.44 97 LEU A O 1
ATOM 762 N N . LEU A 1 98 ? 16.349 2.108 -20.195 1.00 96.31 98 LEU A N 1
ATOM 763 C CA . LEU A 1 98 ? 16.338 0.812 -19.509 1.00 96.31 98 LEU A CA 1
ATOM 764 C C . LEU A 1 98 ? 16.293 0.980 -17.989 1.00 96.31 98 LEU A C 1
ATOM 766 O O . LEU A 1 98 ? 15.522 0.301 -17.315 1.00 96.31 98 LEU A O 1
ATOM 770 N N . ASN A 1 99 ? 17.063 1.924 -17.445 1.00 96.75 99 ASN A N 1
ATOM 771 C CA . ASN A 1 99 ? 17.060 2.208 -16.012 1.00 96.75 99 ASN A CA 1
ATOM 772 C C . ASN A 1 99 ? 15.692 2.720 -15.541 1.00 96.75 99 ASN A C 1
ATOM 774 O O . ASN A 1 99 ? 15.177 2.247 -14.530 1.00 96.75 99 ASN A O 1
ATOM 778 N N . ARG A 1 100 ? 15.075 3.652 -16.281 1.00 96.94 100 ARG A N 1
ATOM 779 C CA . ARG A 1 100 ? 13.730 4.164 -15.965 1.00 96.94 100 ARG A CA 1
ATOM 780 C C . ARG A 1 100 ? 12.661 3.083 -16.087 1.00 96.94 100 ARG A C 1
ATOM 782 O O . ARG A 1 100 ? 11.805 2.963 -15.219 1.00 96.94 100 ARG A O 1
ATOM 789 N N . TRP A 1 101 ? 12.752 2.247 -17.116 1.00 97.81 101 TRP A N 1
ATOM 790 C CA . TRP A 1 101 ? 11.882 1.091 -17.290 1.00 97.81 101 TRP A CA 1
ATOM 791 C C . TRP A 1 101 ? 11.938 0.120 -16.103 1.00 97.81 101 TRP A C 1
ATOM 793 O O . TRP A 1 101 ? 10.907 -0.253 -15.541 1.00 97.81 101 TRP A O 1
ATOM 803 N N . GLN A 1 102 ? 13.148 -0.244 -15.674 1.00 97.56 102 GLN A N 1
ATOM 804 C CA . GLN A 1 102 ? 13.355 -1.080 -14.491 1.00 97.56 102 GLN A CA 1
ATOM 805 C C . GLN A 1 102 ? 12.861 -0.392 -13.212 1.00 97.56 102 GLN A C 1
ATOM 807 O O . GLN A 1 102 ? 12.276 -1.043 -12.349 1.00 97.56 102 GLN A O 1
ATOM 812 N N . ALA A 1 103 ? 13.027 0.928 -13.098 1.00 96.88 103 ALA A N 1
ATOM 813 C CA . ALA A 1 103 ? 12.505 1.695 -11.972 1.00 96.88 103 ALA A CA 1
ATOM 814 C C . ALA A 1 103 ? 10.966 1.686 -11.917 1.00 96.88 103 ALA A C 1
ATOM 816 O O . ALA A 1 103 ? 10.407 1.557 -10.832 1.00 96.88 103 ALA A O 1
ATOM 817 N N . VAL A 1 104 ? 10.273 1.752 -13.061 1.00 97.81 104 VAL A N 1
ATOM 818 C CA . VAL A 1 104 ? 8.807 1.593 -13.140 1.00 97.81 104 VAL A CA 1
ATOM 819 C C . VAL A 1 104 ? 8.382 0.220 -12.614 1.00 97.81 104 VAL A C 1
ATOM 821 O O . VAL A 1 104 ? 7.494 0.138 -11.765 1.00 97.81 104 VAL A O 1
ATOM 824 N N . LEU A 1 105 ? 9.036 -0.854 -13.068 1.00 97.94 105 LEU A N 1
ATOM 825 C CA . LEU A 1 105 ? 8.778 -2.222 -12.599 1.00 97.94 105 LEU A CA 1
ATOM 826 C C . LEU A 1 105 ? 8.972 -2.345 -11.081 1.00 97.94 105 LEU A C 1
ATOM 828 O O . LEU A 1 105 ? 8.069 -2.789 -10.369 1.00 97.94 105 LEU A O 1
ATOM 832 N N . ALA A 1 106 ? 10.122 -1.886 -10.581 1.00 97.62 106 ALA A N 1
ATOM 833 C CA . ALA A 1 106 ? 10.453 -1.911 -9.161 1.00 97.62 106 ALA A CA 1
ATOM 834 C C . ALA A 1 106 ? 9.467 -1.086 -8.321 1.00 97.62 106 ALA A C 1
ATOM 836 O O . ALA A 1 106 ? 9.085 -1.501 -7.226 1.00 97.62 106 ALA A O 1
ATOM 837 N N . GLN A 1 107 ? 9.016 0.057 -8.839 1.00 97.44 107 GLN A N 1
ATOM 838 C CA . GLN A 1 107 ? 8.046 0.906 -8.161 1.00 97.44 107 GLN A CA 1
ATOM 839 C C . GLN A 1 107 ? 6.666 0.247 -8.065 1.00 97.44 107 GLN A C 1
ATOM 841 O O . GLN A 1 107 ? 6.011 0.364 -7.028 1.00 97.44 107 GLN A O 1
ATOM 846 N N . ILE A 1 108 ? 6.216 -0.452 -9.112 1.00 97.94 108 ILE A N 1
ATOM 847 C CA . ILE A 1 108 ? 4.961 -1.216 -9.065 1.00 97.94 108 ILE A CA 1
ATOM 848 C C . ILE A 1 108 ? 5.056 -2.313 -8.002 1.00 97.94 108 ILE A C 1
ATOM 850 O O . ILE A 1 108 ? 4.160 -2.428 -7.164 1.00 97.94 108 ILE A O 1
ATOM 854 N N . ASP A 1 109 ? 6.156 -3.069 -7.995 1.00 97.94 109 ASP A N 1
ATOM 855 C CA . ASP A 1 109 ? 6.373 -4.162 -7.044 1.00 97.94 109 ASP A CA 1
ATOM 856 C C . ASP A 1 109 ? 6.443 -3.644 -5.597 1.00 97.94 109 ASP A C 1
ATOM 858 O O . ASP A 1 109 ? 5.862 -4.243 -4.689 1.00 97.94 109 ASP A O 1
ATOM 862 N N . LEU A 1 110 ? 7.093 -2.496 -5.375 1.00 97.19 110 LEU A N 1
ATOM 863 C CA . LEU A 1 110 ? 7.111 -1.819 -4.079 1.00 97.19 110 LEU A CA 1
ATOM 864 C C . LEU A 1 110 ? 5.697 -1.411 -3.647 1.00 97.19 110 LEU A C 1
ATOM 866 O O . LEU A 1 110 ? 5.270 -1.769 -2.552 1.00 97.19 110 LEU A O 1
ATOM 870 N N . ARG A 1 111 ? 4.931 -0.736 -4.517 1.00 96.75 111 ARG A N 1
ATOM 871 C CA . ARG A 1 111 ? 3.551 -0.318 -4.203 1.00 96.75 111 ARG A CA 1
ATOM 872 C C . ARG A 1 111 ? 2.640 -1.490 -3.873 1.00 96.75 111 ARG A C 1
ATOM 874 O O . ARG A 1 111 ? 1.796 -1.361 -2.992 1.00 96.75 111 ARG A O 1
ATOM 881 N N . GLN A 1 112 ? 2.795 -2.621 -4.557 1.00 97.75 112 GLN A N 1
ATOM 882 C CA . GLN A 1 112 ? 2.029 -3.826 -4.244 1.00 97.75 112 GLN A CA 1
ATOM 88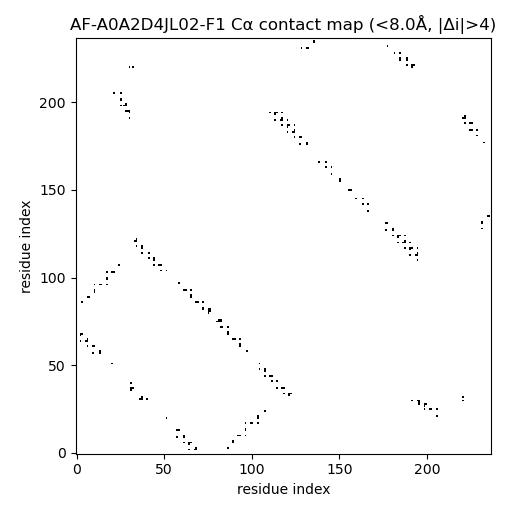3 C C . GLN A 1 112 ? 2.333 -4.342 -2.834 1.00 97.75 112 GLN A C 1
ATOM 885 O O . GLN A 1 112 ? 1.400 -4.628 -2.084 1.00 97.75 112 GLN A O 1
ATOM 890 N N . ARG A 1 113 ? 3.613 -4.404 -2.444 1.00 97.88 113 ARG A N 1
ATOM 891 C CA . ARG A 1 113 ? 4.020 -4.840 -1.095 1.00 97.88 113 ARG A CA 1
ATOM 892 C C . ARG A 1 113 ? 3.490 -3.911 -0.007 1.00 97.88 113 ARG A C 1
ATOM 894 O O . ARG A 1 113 ? 2.975 -4.399 1.000 1.00 97.88 113 ARG A O 1
ATOM 901 N N . GLU A 1 114 ? 3.569 -2.602 -0.232 1.00 96.44 114 GLU A N 1
ATOM 902 C CA . GLU A 1 114 ? 3.030 -1.609 0.700 1.00 96.44 114 GLU A CA 1
ATOM 903 C C . GLU A 1 114 ? 1.509 -1.735 0.840 1.00 96.44 114 GLU A C 1
ATOM 905 O O . GLU A 1 114 ? 0.991 -1.752 1.952 1.00 96.44 114 GLU A O 1
ATOM 910 N N . LEU A 1 115 ? 0.775 -1.923 -0.263 1.00 97.25 115 LEU A N 1
ATOM 911 C CA . LEU A 1 115 ? -0.676 -2.139 -0.216 1.00 97.25 115 LEU A CA 1
ATOM 912 C C . LEU A 1 115 ? -1.058 -3.451 0.475 1.00 97.25 115 LEU A C 1
ATOM 914 O O . LEU A 1 115 ? -2.068 -3.501 1.177 1.00 97.25 115 LEU A O 1
ATOM 918 N N . ASP A 1 116 ? -0.261 -4.507 0.321 1.00 97.88 116 ASP A N 1
ATOM 919 C CA . ASP A 1 116 ? -0.458 -5.753 1.060 1.00 97.88 116 ASP A CA 1
ATOM 920 C C . ASP A 1 116 ? -0.256 -5.554 2.566 1.00 97.88 116 ASP A C 1
ATOM 922 O O . ASP A 1 116 ? -1.025 -6.084 3.372 1.00 97.88 116 ASP A O 1
ATOM 926 N N . GLN A 1 117 ? 0.763 -4.790 2.967 1.00 97.44 117 GLN A N 1
ATOM 927 C CA . GLN A 1 117 ? 0.977 -4.423 4.366 1.00 97.44 117 GLN A CA 1
ATOM 928 C C . GLN A 1 117 ? -0.165 -3.556 4.897 1.00 97.44 117 GLN A C 1
ATOM 930 O O . GLN A 1 117 ? -0.753 -3.899 5.924 1.00 97.44 117 GLN A O 1
ATOM 935 N N . LEU A 1 118 ? -0.523 -2.496 4.178 1.00 97.44 118 LEU A N 1
ATOM 936 C CA . LEU A 1 118 ? -1.599 -1.576 4.528 1.00 97.44 118 LEU A CA 1
ATOM 937 C C . LEU A 1 118 ? -2.933 -2.314 4.678 1.00 97.44 118 LEU A C 1
ATOM 939 O O . LEU A 1 118 ? -3.610 -2.161 5.692 1.00 97.44 118 LEU A O 1
ATOM 943 N N . GLY A 1 119 ? -3.277 -3.188 3.729 1.00 98.00 119 GLY A N 1
ATOM 944 C CA . GLY A 1 119 ? -4.494 -3.998 3.777 1.00 98.00 119 GLY A CA 1
ATOM 945 C C . GLY A 1 119 ? -4.539 -4.964 4.964 1.00 98.00 119 GLY A C 1
ATOM 946 O O . GLY A 1 119 ? -5.599 -5.147 5.569 1.00 98.00 119 GLY A O 1
ATOM 947 N N . ARG A 1 120 ? -3.400 -5.562 5.348 1.00 98.25 120 ARG A N 1
ATOM 948 C CA . ARG A 1 120 ? -3.315 -6.397 6.561 1.00 98.25 120 ARG A CA 1
ATOM 949 C C . ARG A 1 120 ? -3.548 -5.575 7.827 1.00 98.25 120 ARG A C 1
ATOM 951 O O . ARG A 1 120 ? -4.380 -5.970 8.640 1.00 98.25 120 ARG A O 1
ATOM 958 N N . GLN A 1 121 ? -2.861 -4.440 7.973 1.00 98.25 121 GLN A N 1
ATOM 959 C CA . GLN A 1 121 ? -2.995 -3.595 9.164 1.00 98.25 121 GLN A CA 1
ATOM 960 C C . GLN A 1 121 ? -4.400 -3.002 9.290 1.00 98.25 121 GLN A C 1
ATOM 962 O O . GLN A 1 121 ? -4.993 -3.051 10.368 1.00 98.25 121 GLN A O 1
ATOM 967 N N . LEU A 1 122 ? -4.982 -2.553 8.174 1.00 97.62 122 LEU A N 1
ATOM 968 C CA . LEU A 1 122 ? -6.369 -2.100 8.116 1.00 97.62 122 LEU A CA 1
ATOM 969 C C . LEU A 1 122 ? -7.330 -3.188 8.605 1.00 97.62 122 LEU A C 1
ATOM 971 O O . LEU A 1 122 ? -8.202 -2.916 9.426 1.00 97.62 122 LEU A O 1
ATOM 975 N N . ARG A 1 123 ? -7.171 -4.429 8.128 1.00 98.25 123 ARG A N 1
ATOM 976 C CA . ARG A 1 123 ? -8.030 -5.551 8.530 1.00 98.25 123 ARG A CA 1
ATOM 977 C C . ARG A 1 123 ? -7.929 -5.837 10.025 1.00 98.25 123 ARG A C 1
ATOM 979 O O . ARG A 1 123 ? -8.960 -5.998 10.671 1.00 98.25 123 ARG A O 1
ATOM 986 N N . TYR A 1 124 ? -6.716 -5.908 10.572 1.00 98.00 124 TYR A N 1
ATOM 987 C CA . TYR A 1 124 ? -6.527 -6.164 12.001 1.00 98.00 124 TYR A CA 1
ATOM 988 C C . TYR A 1 124 ? -7.148 -5.064 12.856 1.00 98.00 124 TYR A C 1
ATOM 990 O O . TYR A 1 124 ? -7.916 -5.365 13.770 1.00 98.00 124 TYR A O 1
ATOM 998 N N . TYR A 1 125 ? -6.883 -3.801 12.513 1.00 97.69 125 TYR A N 1
ATOM 999 C CA . TYR A 1 125 ? -7.453 -2.668 13.227 1.00 97.69 125 TYR A CA 1
ATOM 1000 C C . TYR A 1 125 ? -8.984 -2.658 13.158 1.00 97.69 125 TYR A C 1
ATOM 1002 O O . TYR A 1 125 ? -9.634 -2.605 14.198 1.00 97.69 125 TYR A O 1
ATOM 1010 N N . ARG A 1 126 ? -9.573 -2.778 11.961 1.00 96.69 126 ARG A N 1
ATOM 1011 C CA . ARG A 1 126 ? -11.034 -2.738 11.784 1.00 96.69 126 ARG A CA 1
ATOM 1012 C C . ARG A 1 126 ? -11.737 -3.871 12.520 1.00 96.69 126 ARG A C 1
ATOM 1014 O O . ARG A 1 126 ? -12.740 -3.614 13.171 1.00 96.69 126 ARG A O 1
ATOM 1021 N N . ASN A 1 127 ? -11.192 -5.088 12.483 1.00 97.38 127 ASN A N 1
ATOM 1022 C CA . ASN A 1 127 ? -11.764 -6.218 13.216 1.00 97.38 127 ASN A CA 1
ATOM 1023 C C . ASN A 1 127 ? -11.766 -5.973 14.733 1.00 97.38 127 ASN A C 1
ATOM 1025 O O . ASN A 1 127 ?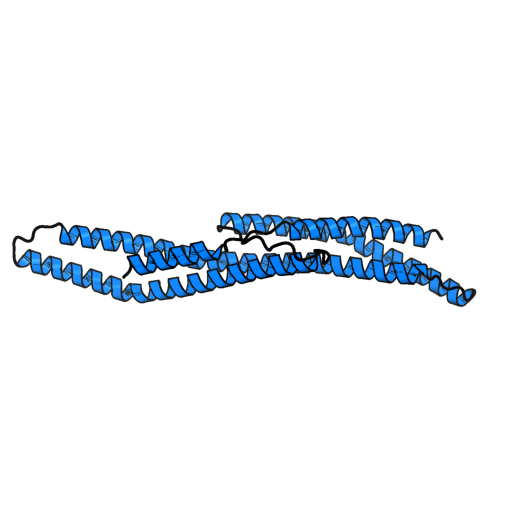 -12.777 -6.216 15.387 1.00 97.38 127 ASN A O 1
ATOM 1029 N N . SER A 1 128 ? -10.649 -5.480 15.283 1.00 97.44 128 SER A N 1
ATOM 1030 C CA . SER A 1 128 ? -10.539 -5.173 16.715 1.00 97.44 128 SER A CA 1
ATOM 1031 C C . SER A 1 128 ? -11.474 -4.029 17.121 1.00 97.44 128 SER A C 1
ATOM 1033 O O . SER A 1 128 ? -12.231 -4.146 18.084 1.00 97.44 128 SER A O 1
ATOM 1035 N N . TYR A 1 129 ? -11.489 -2.956 16.325 1.00 96.56 129 TYR A N 1
ATOM 1036 C CA . TYR A 1 129 ? -12.321 -1.778 16.544 1.00 96.56 129 TYR A CA 1
ATOM 1037 C C . TYR A 1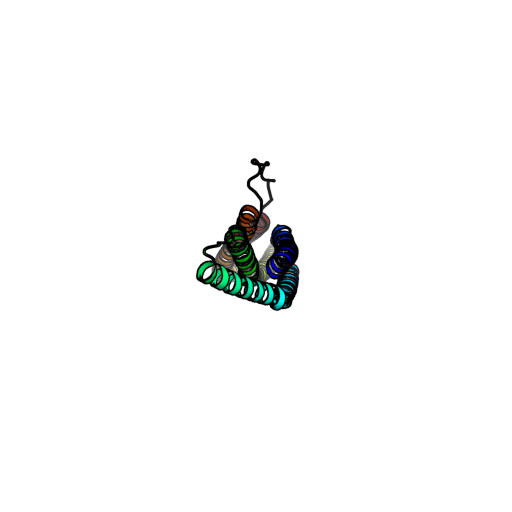 129 ? -13.817 -2.106 16.511 1.00 96.56 129 TYR A C 1
ATOM 1039 O O . TYR A 1 129 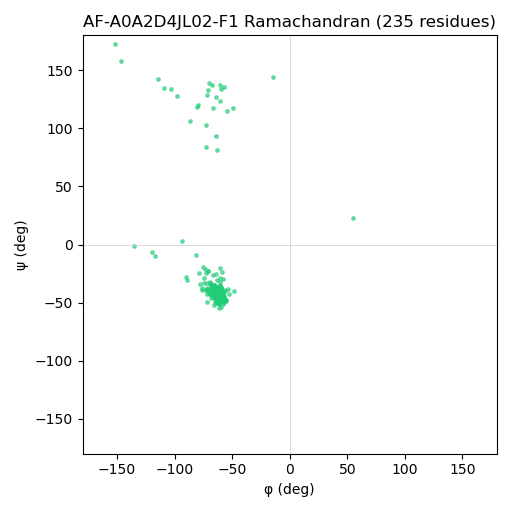? -14.537 -1.748 17.440 1.00 96.56 129 TYR A O 1
ATOM 1047 N N . SER A 1 130 ? -14.291 -2.807 15.473 1.00 96.19 130 SER A N 1
ATOM 1048 C CA . SER A 1 130 ? -15.706 -3.175 15.339 1.00 96.19 130 SER A CA 1
ATOM 1049 C C . SER A 1 130 ? -16.176 -4.036 16.507 1.00 96.19 130 SER A C 1
ATOM 1051 O O . SER A 1 130 ? -17.200 -3.727 17.111 1.00 96.19 130 SER A O 1
ATOM 1053 N N . TRP A 1 131 ? -15.393 -5.053 16.882 1.00 97.62 131 TRP A N 1
ATOM 1054 C CA . TRP A 1 131 ? -15.724 -5.910 18.020 1.00 97.62 131 TRP A CA 1
ATOM 1055 C C . TRP A 1 131 ? -15.788 -5.123 19.339 1.00 97.62 131 TRP A C 1
ATOM 1057 O O . TRP A 1 131 ? -16.733 -5.288 20.111 1.00 97.62 131 TRP A O 1
ATOM 1067 N N . LEU A 1 132 ? -14.818 -4.235 19.596 1.00 97.62 132 LEU A N 1
ATOM 1068 C CA . LEU A 1 132 ? -14.812 -3.409 20.806 1.00 97.62 132 LEU A CA 1
ATOM 1069 C C . LEU A 1 132 ? -15.987 -2.432 20.850 1.00 97.62 132 LEU A C 1
ATOM 1071 O O . LEU A 1 132 ? -16.589 -2.263 21.905 1.00 97.62 132 LEU A O 1
ATOM 1075 N N . MET A 1 133 ? -16.322 -1.790 19.730 1.00 96.62 133 MET A N 1
ATOM 1076 C CA . MET A 1 133 ? -17.442 -0.850 19.666 1.00 96.62 133 MET A CA 1
ATOM 1077 C C . MET A 1 133 ? -18.781 -1.541 19.931 1.00 96.62 133 MET A C 1
ATOM 1079 O O . MET A 1 133 ? -19.590 -1.013 20.693 1.00 96.62 133 MET A O 1
ATOM 1083 N N . GLU A 1 134 ? -18.992 -2.729 19.360 1.00 97.38 134 GLU A N 1
ATOM 1084 C CA . GLU A 1 134 ? -20.171 -3.555 19.641 1.00 97.38 134 GLU A CA 1
ATOM 1085 C C . GLU A 1 134 ? -20.233 -3.953 21.118 1.00 97.38 134 GLU A C 1
ATOM 1087 O O . GLU A 1 134 ? -21.272 -3.792 21.759 1.00 97.38 134 GLU A O 1
ATOM 1092 N N . TRP A 1 135 ? -19.112 -4.407 21.689 1.00 97.88 135 TRP A N 1
ATOM 1093 C CA . TRP A 1 135 ? -19.060 -4.776 23.102 1.00 97.88 135 TRP A CA 1
ATOM 1094 C C . TRP A 1 135 ? -19.314 -3.579 24.030 1.00 97.88 135 TRP A C 1
ATOM 1096 O O . TRP A 1 135 ? -20.081 -3.708 24.981 1.00 97.88 135 TRP A O 1
ATOM 1106 N N . ILE A 1 136 ? -18.732 -2.406 23.754 1.00 97.19 136 ILE A N 1
ATOM 1107 C CA . ILE A 1 136 ? -18.969 -1.186 24.545 1.00 97.19 136 ILE A CA 1
ATOM 1108 C C . ILE A 1 136 ? -20.442 -0.777 24.471 1.00 97.19 136 ILE A C 1
ATOM 1110 O O . ILE A 1 136 ? -21.020 -0.376 25.480 1.00 97.19 136 ILE A O 1
ATOM 1114 N N . GLN A 1 137 ? -21.057 -0.865 23.290 1.00 96.75 137 GLN A N 1
ATOM 1115 C CA . GLN A 1 137 ? -22.471 -0.548 23.121 1.00 96.75 137 GLN A CA 1
ATOM 1116 C C . GLN A 1 137 ? -23.361 -1.493 23.943 1.00 96.75 137 GLN A C 1
ATOM 1118 O O . GLN A 1 137 ? -24.243 -1.020 24.658 1.00 96.75 137 GLN A O 1
ATOM 1123 N N . ASP A 1 138 ? -23.100 -2.801 23.891 1.00 96.94 138 ASP A N 1
ATOM 1124 C CA . ASP A 1 138 ? -23.809 -3.801 24.698 1.00 96.94 138 ASP A CA 1
ATOM 1125 C C . ASP A 1 138 ? -23.596 -3.585 26.207 1.00 96.94 138 ASP A C 1
ATOM 1127 O O . ASP A 1 138 ? -24.556 -3.561 26.978 1.00 96.94 138 ASP A O 1
ATOM 1131 N N . ALA A 1 139 ? -22.352 -3.358 26.636 1.00 95.94 139 ALA A N 1
ATOM 1132 C CA . ALA A 1 139 ? -22.010 -3.098 28.032 1.00 95.94 139 ALA A CA 1
ATOM 1133 C C . ALA A 1 139 ? -22.726 -1.850 28.573 1.00 95.94 139 ALA A C 1
ATOM 1135 O O . ALA A 1 139 ? -23.302 -1.897 29.661 1.00 95.94 139 ALA A O 1
ATOM 1136 N N . ARG A 1 140 ? -22.764 -0.761 27.792 1.00 94.88 140 ARG A N 1
ATOM 1137 C CA . ARG A 1 140 ? -23.506 0.460 28.144 1.00 94.88 140 ARG A CA 1
ATOM 1138 C C . ARG A 1 140 ? -25.002 0.207 28.244 1.00 94.88 140 ARG A C 1
ATOM 1140 O O . ARG A 1 140 ? -25.610 0.601 29.231 1.00 94.88 140 ARG A O 1
ATOM 1147 N N . GLN A 1 141 ? -25.588 -0.499 27.280 1.00 95.69 141 GLN A N 1
ATOM 1148 C CA . GLN A 1 141 ? -27.012 -0.824 27.321 1.00 95.69 141 GLN A CA 1
ATOM 1149 C C . GLN A 1 141 ? -27.362 -1.684 28.545 1.00 95.69 141 GLN A C 1
ATOM 1151 O O . GLN A 1 141 ? -28.390 -1.453 29.189 1.00 95.69 141 GLN A O 1
ATOM 1156 N N . ARG A 1 142 ? -26.506 -2.653 28.899 1.00 93.81 142 ARG A N 1
ATOM 1157 C CA . ARG A 1 142 ? -26.652 -3.444 30.128 1.00 93.81 142 ARG A CA 1
ATOM 1158 C C . ARG A 1 142 ? -26.585 -2.548 31.361 1.00 93.81 142 ARG A C 1
ATOM 1160 O O . ARG A 1 142 ? -27.491 -2.619 32.184 1.00 93.81 142 ARG A O 1
ATOM 1167 N N . GLN A 1 143 ? -25.588 -1.673 31.461 1.00 92.75 143 GLN A N 1
ATOM 1168 C CA . GLN A 1 143 ? -25.442 -0.741 32.582 1.00 92.75 143 GLN A CA 1
ATOM 1169 C C . GLN A 1 143 ? -26.650 0.200 32.732 1.00 92.75 143 GLN A C 1
ATOM 1171 O O . GLN A 1 143 ? -27.207 0.329 33.820 1.00 92.75 143 GLN A O 1
ATOM 1176 N N . GLU A 1 144 ? -27.105 0.816 31.641 1.00 93.81 144 GLU A N 1
ATOM 1177 C CA . GLU A 1 144 ? -28.281 1.695 31.627 1.00 93.81 144 GLU A CA 1
ATOM 1178 C C . GLU A 1 144 ? -29.549 0.944 32.055 1.00 93.81 144 GLU A C 1
ATOM 1180 O O . GLU A 1 144 ? -30.338 1.449 32.855 1.00 93.81 144 GLU A O 1
ATOM 1185 N N . SER A 1 145 ? -29.717 -0.296 31.585 1.00 91.94 145 SER A N 1
ATOM 1186 C CA . SER A 1 145 ? -30.849 -1.150 31.964 1.00 91.94 145 SER A CA 1
ATOM 1187 C C . SER A 1 145 ? -30.822 -1.513 33.449 1.00 91.94 145 SER A C 1
ATOM 1189 O O . SER A 1 145 ? -31.875 -1.537 34.083 1.00 91.94 145 SER A O 1
ATOM 1191 N N . LEU A 1 146 ? -29.638 -1.764 34.021 1.00 88.81 146 LEU A N 1
ATOM 1192 C CA . LEU A 1 146 ? -29.475 -2.022 35.454 1.00 88.81 146 LEU A CA 1
ATOM 1193 C C . LEU A 1 146 ? -29.837 -0.791 36.289 1.00 88.81 146 LEU A C 1
ATOM 1195 O O . LEU A 1 146 ? -30.542 -0.912 37.288 1.00 88.81 146 LEU A O 1
ATOM 1199 N N . GLN A 1 147 ? -29.395 0.396 35.872 1.00 86.19 147 GLN A N 1
ATOM 1200 C CA . GLN A 1 147 ? -29.650 1.649 36.589 1.00 86.19 147 GLN A CA 1
ATOM 1201 C C . GLN A 1 147 ? -31.103 2.135 36.478 1.00 86.19 147 GLN A C 1
ATOM 1203 O O . GLN A 1 147 ? -31.573 2.855 37.357 1.00 86.19 147 GLN A O 1
ATOM 1208 N N . ALA A 1 148 ? -31.828 1.740 35.429 1.00 88.50 148 ALA A N 1
ATOM 1209 C CA . ALA A 1 148 ? -33.214 2.148 35.209 1.00 88.50 148 ALA A CA 1
ATOM 1210 C C . ALA A 1 148 ? -34.232 1.441 36.124 1.00 88.50 148 ALA A C 1
ATOM 1212 O O . ALA A 1 148 ? -35.356 1.928 36.270 1.00 88.50 148 ALA A O 1
ATOM 1213 N N . VAL A 1 149 ? -33.882 0.297 36.728 1.00 84.50 149 VAL A N 1
ATOM 1214 C CA . VAL A 1 149 ? -34.802 -0.479 37.574 1.00 84.50 149 VAL A CA 1
ATOM 1215 C C . VAL A 1 149 ? -34.897 0.148 38.973 1.00 84.50 149 VAL A C 1
ATOM 1217 O O . VAL A 1 149 ? -33.895 0.200 39.688 1.00 84.50 149 VAL A O 1
ATOM 1220 N N . PRO A 1 150 ? -36.091 0.585 39.425 1.00 85.38 150 PRO A N 1
ATOM 1221 C CA . PRO A 1 150 ? -36.266 1.089 40.780 1.00 85.38 150 PRO A CA 1
ATOM 1222 C C . PRO A 1 150 ? -36.011 -0.013 41.810 1.00 85.38 150 PRO A C 1
ATOM 1224 O O . PRO A 1 150 ? -36.622 -1.083 41.771 1.00 85.38 150 PRO A O 1
ATOM 1227 N N . ILE A 1 151 ? -35.136 0.268 42.768 1.00 85.94 151 ILE A N 1
ATOM 1228 C CA . ILE A 1 151 ? -34.801 -0.663 43.842 1.00 85.94 151 ILE A CA 1
ATOM 1229 C C . ILE A 1 151 ? -35.886 -0.599 44.921 1.00 85.94 151 ILE A C 1
ATOM 1231 O O . ILE A 1 151 ? -36.077 0.434 45.560 1.00 85.94 151 ILE A O 1
ATOM 1235 N N . THR A 1 152 ? -36.566 -1.719 45.165 1.00 90.44 152 THR A N 1
ATOM 1236 C CA . THR A 1 152 ? -37.668 -1.813 46.145 1.00 90.44 152 THR A CA 1
ATOM 1237 C C . THR A 1 152 ? -37.390 -2.774 47.303 1.00 90.44 152 THR A C 1
ATOM 1239 O O . THR A 1 152 ? -38.131 -2.783 48.285 1.00 90.44 152 THR A O 1
ATOM 1242 N N . SER A 1 153 ? -36.312 -3.566 47.239 1.00 92.25 153 SER A N 1
ATOM 1243 C CA . SER A 1 153 ? -35.934 -4.505 48.302 1.00 92.25 153 SER A CA 1
ATOM 1244 C C . SER A 1 153 ? -34.419 -4.670 48.449 1.00 92.25 153 SER A C 1
ATOM 1246 O O . SER A 1 153 ? -33.647 -4.456 47.514 1.00 92.25 153 SER A O 1
ATOM 1248 N N . SER A 1 154 ? -33.975 -5.109 49.630 1.00 90.56 154 SER A N 1
ATOM 1249 C CA . SER A 1 154 ? -32.560 -5.413 49.896 1.00 90.56 154 SER A CA 1
ATOM 1250 C C . SER A 1 154 ? -32.024 -6.576 49.053 1.00 90.56 154 SER A C 1
ATOM 1252 O O . SER A 1 154 ? -30.824 -6.646 48.792 1.00 90.56 154 SER A O 1
ATOM 1254 N N . GLN A 1 155 ? -32.902 -7.478 48.606 1.00 91.88 155 GLN A N 1
ATOM 1255 C CA . GLN A 1 155 ? -32.547 -8.550 47.684 1.00 91.88 155 GLN A CA 1
ATOM 1256 C C . GLN A 1 155 ? -32.205 -7.991 46.297 1.00 91.88 155 GLN A C 1
ATOM 1258 O O . GLN A 1 155 ? -31.147 -8.323 45.767 1.00 91.88 155 GLN A O 1
ATOM 1263 N N . GLN A 1 156 ? -33.024 -7.075 45.768 1.00 90.00 156 GLN A N 1
ATOM 1264 C CA . GLN A 1 156 ? -32.763 -6.414 44.482 1.00 90.00 156 GLN A CA 1
ATOM 1265 C C . GLN A 1 156 ? -31.446 -5.625 44.498 1.00 90.00 156 GLN A C 1
ATOM 1267 O O . GLN A 1 156 ? -30.689 -5.692 43.535 1.00 90.00 156 GLN A O 1
ATOM 1272 N N . VAL A 1 157 ? -31.109 -4.966 45.617 1.00 90.50 157 VAL A N 1
ATOM 1273 C CA . VAL A 1 157 ? -29.794 -4.309 45.789 1.00 90.50 157 VAL A CA 1
ATOM 1274 C C . VAL A 1 157 ? -28.644 -5.302 45.610 1.00 90.50 157 VAL A C 1
ATOM 1276 O O . VAL A 1 157 ? -27.658 -5.003 44.940 1.00 90.50 157 VAL A O 1
ATOM 1279 N N . ARG A 1 158 ? -28.736 -6.484 46.233 1.00 91.81 158 ARG A N 1
ATOM 1280 C CA . ARG A 1 158 ? -27.673 -7.500 46.163 1.00 91.81 158 ARG A CA 1
ATOM 1281 C C . ARG A 1 158 ? -27.531 -8.074 44.758 1.00 91.81 158 ARG A C 1
ATOM 1283 O O . ARG A 1 158 ? -26.405 -8.284 44.316 1.00 91.81 158 ARG A O 1
ATOM 1290 N N . GLU A 1 159 ? -28.648 -8.318 44.080 1.00 90.94 159 GLU A N 1
ATOM 1291 C CA . GLU A 1 159 ? -28.670 -8.812 42.700 1.00 90.94 159 GLU A CA 1
ATOM 1292 C C . GLU A 1 159 ? -28.048 -7.792 41.737 1.00 90.94 159 GLU A C 1
ATOM 1294 O O . GLU A 1 159 ? -27.147 -8.147 40.975 1.00 90.94 159 GLU A O 1
ATOM 1299 N N . GLN A 1 160 ? -28.431 -6.517 41.846 1.00 90.50 160 GLN A N 1
ATOM 1300 C CA . GLN A 1 160 ? -27.858 -5.443 41.035 1.00 90.50 160 GLN A CA 1
ATOM 1301 C C . GLN A 1 160 ? -26.359 -5.261 41.304 1.00 90.50 160 GLN A C 1
ATOM 1303 O O . GLN A 1 160 ? -25.571 -5.179 40.366 1.00 90.50 160 GLN A O 1
ATOM 1308 N N . LEU A 1 161 ? -25.929 -5.284 42.572 1.00 91.38 161 LEU A N 1
ATOM 1309 C CA . LEU A 1 161 ? -24.508 -5.201 42.928 1.00 91.38 161 LEU A CA 1
ATOM 1310 C C . LEU A 1 161 ? -23.691 -6.353 42.322 1.00 91.38 161 LEU A C 1
ATOM 1312 O O . LEU A 1 161 ? -22.546 -6.154 41.924 1.00 91.38 161 LEU A O 1
ATOM 1316 N N . LEU A 1 162 ? -24.254 -7.562 42.269 1.00 94.19 162 LEU A N 1
ATOM 1317 C CA . LEU A 1 162 ? -23.588 -8.718 41.672 1.00 94.19 162 LEU A CA 1
ATOM 1318 C C . LEU A 1 162 ? -23.452 -8.565 40.149 1.00 94.19 162 LEU A C 1
ATOM 1320 O O . LEU A 1 162 ? -22.407 -8.902 39.597 1.00 94.19 162 LEU A O 1
ATOM 1324 N N . GLN A 1 163 ? -24.473 -8.023 39.483 1.00 93.25 163 GLN A N 1
ATOM 1325 C CA . GLN A 1 163 ? -24.445 -7.749 38.043 1.00 93.25 163 GLN A CA 1
ATOM 1326 C C . GLN A 1 163 ? -23.455 -6.630 37.686 1.00 93.25 163 GLN A C 1
ATOM 1328 O O . GLN A 1 163 ? -22.667 -6.804 36.759 1.00 93.25 163 GLN A O 1
ATOM 1333 N N . GLU A 1 164 ? -23.420 -5.541 38.459 1.00 92.75 164 GLU A N 1
ATOM 1334 C CA . GLU A 1 164 ? -22.449 -4.447 38.292 1.00 92.75 164 GLU A CA 1
ATOM 1335 C C . GLU A 1 164 ? -21.006 -4.926 38.507 1.00 92.75 164 GLU A C 1
ATOM 1337 O O . GLU A 1 164 ? -20.115 -4.600 37.727 1.00 92.75 164 GLU A O 1
ATOM 1342 N N . LYS A 1 165 ? -20.759 -5.773 39.518 1.00 95.25 165 LYS A N 1
ATOM 1343 C CA . LYS A 1 165 ? -19.432 -6.381 39.729 1.00 95.25 165 LYS A CA 1
ATOM 1344 C C . LYS A 1 165 ? -18.996 -7.243 38.552 1.00 95.25 165 LYS A C 1
ATOM 1346 O O . LYS A 1 165 ? -17.850 -7.149 38.129 1.00 95.25 165 LYS A O 1
ATOM 1351 N N . LYS A 1 166 ? -19.908 -8.052 38.009 1.00 95.62 166 LYS A N 1
ATOM 1352 C CA . LYS A 1 166 ? -19.621 -8.868 36.827 1.00 95.62 166 LYS A CA 1
ATOM 1353 C C . LYS A 1 166 ? -19.292 -7.993 35.614 1.00 95.62 166 LYS A C 1
ATOM 1355 O O . LYS A 1 166 ? -18.352 -8.296 34.889 1.00 95.62 166 LYS A O 1
ATOM 1360 N N . LEU A 1 167 ? -20.039 -6.907 35.407 1.00 94.56 167 LEU A N 1
ATOM 1361 C CA . LEU A 1 167 ? -19.762 -5.968 34.321 1.00 94.56 167 LEU A CA 1
ATOM 1362 C C . LEU A 1 167 ? -18.390 -5.301 34.495 1.00 94.56 167 LEU A C 1
ATOM 1364 O O . LEU A 1 167 ? -17.643 -5.191 33.528 1.00 94.56 167 LEU A O 1
ATOM 1368 N N . LEU A 1 168 ? -18.025 -4.926 35.724 1.00 94.81 168 LEU A N 1
ATOM 1369 C CA . LEU A 1 168 ? -16.707 -4.373 36.034 1.00 94.81 168 LEU A CA 1
ATOM 1370 C C . LEU A 1 168 ? -15.575 -5.372 35.741 1.00 94.81 168 LEU A C 1
ATOM 1372 O O . LEU A 1 168 ? -14.579 -4.997 35.130 1.00 94.81 168 LEU A O 1
ATOM 1376 N N . GLU A 1 169 ? -15.744 -6.645 36.107 1.00 96.06 169 GLU A N 1
ATOM 1377 C CA . GLU A 1 169 ? -14.785 -7.708 35.774 1.00 96.06 169 GLU A CA 1
ATOM 1378 C C . GLU A 1 169 ? -14.643 -7.902 34.253 1.00 96.06 169 GLU A C 1
ATOM 1380 O O . GLU A 1 169 ? -13.531 -8.087 33.755 1.00 96.06 169 GLU A O 1
ATOM 1385 N N . GLU A 1 170 ? -15.746 -7.831 33.496 1.00 95.62 170 GLU A N 1
ATOM 1386 C CA . GLU A 1 170 ? -15.717 -7.863 32.026 1.00 95.62 170 GLU A CA 1
ATOM 1387 C C . GLU A 1 170 ? -14.956 -6.657 31.447 1.00 95.62 170 GLU A C 1
ATOM 1389 O O . GLU A 1 170 ? -14.174 -6.823 30.506 1.00 95.62 170 GLU A O 1
ATOM 1394 N N . CYS A 1 171 ? -15.144 -5.459 32.013 1.00 94.75 171 CYS A N 1
ATOM 1395 C CA . CYS A 1 171 ? -14.367 -4.275 31.646 1.00 94.75 171 CYS A CA 1
ATOM 1396 C C . CYS A 1 171 ? -12.876 -4.509 31.899 1.00 94.75 171 CYS A C 1
ATOM 1398 O O . CYS A 1 171 ? -12.078 -4.407 30.971 1.00 94.75 171 CYS A O 1
ATOM 1400 N N . ASP A 1 172 ? -12.493 -4.915 33.109 1.00 94.81 172 ASP A N 1
ATOM 1401 C CA . ASP A 1 172 ? -11.089 -5.151 33.460 1.00 94.81 172 ASP A CA 1
ATOM 1402 C C . ASP A 1 172 ? -10.409 -6.161 32.521 1.00 94.81 172 ASP A C 1
ATOM 1404 O O . ASP A 1 172 ? -9.273 -5.941 32.093 1.00 94.81 172 ASP A O 1
ATOM 1408 N N . GLN A 1 173 ? -11.115 -7.224 32.123 1.00 93.94 173 GLN A N 1
ATOM 1409 C CA . GLN A 1 173 ? -10.620 -8.207 31.150 1.00 93.94 173 GLN A CA 1
ATOM 1410 C C . GLN A 1 173 ? -10.460 -7.624 29.740 1.00 93.94 173 GLN A C 1
ATOM 1412 O O . GLN A 1 173 ? -9.513 -7.955 29.025 1.00 93.94 173 GLN A O 1
ATOM 1417 N N . ASN A 1 174 ? -11.375 -6.755 29.310 1.00 96.06 174 ASN A N 1
ATOM 1418 C CA . ASN A 1 174 ? -11.331 -6.170 27.972 1.00 96.06 174 ASN A CA 1
ATOM 1419 C C . ASN A 1 174 ? -10.371 -4.984 27.850 1.00 96.06 174 ASN A C 1
ATOM 1421 O O . ASN A 1 174 ? -10.054 -4.587 26.727 1.00 96.06 174 ASN A O 1
ATOM 1425 N N . ARG A 1 175 ? -9.821 -4.483 28.961 1.00 95.38 175 ARG A N 1
ATOM 1426 C CA . ARG A 1 175 ? -8.758 -3.471 28.957 1.00 95.38 175 ARG A CA 1
ATOM 1427 C C . ARG A 1 175 ? -7.573 -3.874 28.079 1.00 95.38 175 ARG A C 1
ATOM 1429 O O . ARG A 1 175 ? -7.076 -3.053 27.314 1.00 95.38 175 ARG A O 1
ATOM 1436 N N . GLU A 1 176 ? -7.149 -5.136 28.141 1.00 94.88 176 GLU A N 1
ATOM 1437 C CA . GLU A 1 176 ? -6.052 -5.645 27.306 1.00 94.88 176 GLU A CA 1
ATOM 1438 C C . GLU A 1 176 ? -6.394 -5.570 25.810 1.00 94.88 176 GLU A C 1
ATOM 1440 O O . GLU A 1 176 ? -5.555 -5.200 24.991 1.00 94.88 176 GLU A O 1
ATOM 1445 N N . LYS A 1 177 ? -7.653 -5.835 25.444 1.00 95.75 177 LYS A N 1
ATOM 1446 C CA . LYS A 1 177 ? -8.115 -5.741 24.052 1.00 95.75 177 LYS A CA 1
ATOM 1447 C C . LYS A 1 177 ? -8.167 -4.298 23.557 1.00 95.75 177 LYS A C 1
ATOM 1449 O O . LYS A 1 177 ? -7.879 -4.057 22.387 1.00 95.75 177 LYS A O 1
ATOM 1454 N N . VAL A 1 178 ? -8.493 -3.339 24.427 1.00 96.12 178 VAL A N 1
ATOM 1455 C CA . VAL A 1 178 ? -8.425 -1.902 24.105 1.00 96.12 178 VAL A CA 1
ATOM 1456 C C . VAL A 1 178 ? -6.983 -1.477 23.834 1.00 96.12 178 VAL A C 1
ATOM 1458 O O . VAL A 1 178 ? -6.723 -0.821 22.824 1.00 96.12 178 VAL A O 1
ATOM 1461 N N . GLU A 1 179 ? -6.037 -1.893 24.678 1.00 95.19 179 GLU A N 1
ATOM 1462 C CA . GLU A 1 179 ? -4.609 -1.622 24.459 1.00 95.19 179 GLU A CA 1
ATOM 1463 C C . GLU A 1 179 ? -4.087 -2.289 23.178 1.00 95.19 179 GLU A C 1
ATOM 1465 O O . GLU A 1 179 ? -3.350 -1.673 22.404 1.00 95.19 179 GLU A O 1
ATOM 1470 N N . GLU A 1 180 ? -4.522 -3.515 22.882 1.00 96.25 180 GLU A N 1
ATOM 1471 C CA . GLU A 1 180 ? -4.183 -4.173 21.620 1.00 96.25 180 GLU A CA 1
ATOM 1472 C C . GLU A 1 180 ? -4.775 -3.428 20.417 1.00 96.25 180 GLU A C 1
ATOM 1474 O O . GLU A 1 180 ? -4.074 -3.172 19.438 1.00 96.25 180 GLU A O 1
ATOM 1479 N N . SER A 1 181 ? -6.036 -2.991 20.488 1.00 97.12 181 SER A N 1
ATOM 1480 C CA . SER A 1 181 ? -6.643 -2.163 19.441 1.00 97.12 181 SER A CA 1
ATOM 1481 C C . SER A 1 181 ? -5.889 -0.850 19.232 1.00 97.12 181 SER A C 1
ATOM 1483 O O . SER A 1 181 ? -5.763 -0.395 18.095 1.00 97.12 181 SER A O 1
ATOM 1485 N N . HIS A 1 182 ? -5.363 -0.243 20.298 1.00 94.81 182 HIS A N 1
ATOM 1486 C CA . HIS A 1 182 ? -4.524 0.951 20.213 1.00 94.81 182 HIS A CA 1
ATOM 1487 C C . HIS A 1 182 ? -3.200 0.658 19.493 1.00 94.81 182 HIS A C 1
ATOM 1489 O O . HIS A 1 182 ? -2.791 1.417 18.608 1.00 94.81 182 HIS A O 1
ATOM 1495 N N . ARG A 1 183 ? -2.554 -0.471 19.803 1.00 97.50 183 ARG A N 1
ATOM 1496 C CA . ARG A 1 183 ? -1.344 -0.916 19.100 1.00 97.50 183 ARG A CA 1
ATOM 1497 C C . ARG A 1 183 ? -1.607 -1.137 17.609 1.00 97.50 183 ARG A C 1
ATOM 1499 O O . ARG A 1 183 ? -0.823 -0.668 16.784 1.00 97.50 183 ARG A O 1
ATOM 1506 N N . LEU A 1 184 ? -2.717 -1.790 17.266 1.00 97.88 184 LEU A N 1
ATOM 1507 C CA . LEU A 1 184 ? -3.135 -2.024 15.881 1.00 97.88 184 LEU A CA 1
ATOM 1508 C C . LEU A 1 184 ? -3.450 -0.713 15.145 1.00 97.88 184 LEU A C 1
ATOM 1510 O O . LEU A 1 184 ? -3.028 -0.541 14.004 1.00 97.88 184 LEU A O 1
ATOM 1514 N N . ALA A 1 185 ? -4.121 0.239 15.803 1.00 97.06 185 ALA A N 1
ATOM 1515 C CA . ALA A 1 185 ? -4.379 1.567 15.243 1.00 97.06 185 ALA A CA 1
ATOM 1516 C C . ALA A 1 185 ? -3.069 2.280 14.886 1.00 97.06 185 ALA A C 1
ATOM 1518 O O . ALA A 1 185 ? -2.926 2.805 13.784 1.00 97.06 185 ALA A O 1
ATOM 1519 N N . LYS A 1 186 ? -2.084 2.247 15.793 1.00 97.25 186 LYS A N 1
ATOM 1520 C CA . LYS A 1 186 ? -0.763 2.839 15.561 1.00 97.25 186 LYS A CA 1
ATOM 1521 C C . LYS A 1 186 ? -0.039 2.180 14.384 1.00 97.25 186 LYS A C 1
ATOM 1523 O O . LYS A 1 186 ? 0.443 2.888 13.509 1.00 97.25 186 LYS A O 1
ATOM 1528 N N . GLN A 1 187 ? -0.016 0.848 14.327 1.00 97.75 187 GLN A N 1
ATOM 1529 C CA . GLN A 1 187 ? 0.589 0.110 13.209 1.00 97.75 187 GLN A CA 1
ATOM 1530 C C . GLN A 1 187 ? -0.077 0.442 11.869 1.00 97.75 187 GLN A C 1
ATOM 1532 O O . GLN A 1 187 ? 0.606 0.554 10.852 1.00 97.75 187 GLN A O 1
ATOM 1537 N N . TYR A 1 188 ? -1.400 0.624 11.860 1.00 97.62 188 TYR A N 1
ATOM 1538 C CA . TYR A 1 188 ? -2.115 1.033 10.658 1.00 97.62 188 TYR A CA 1
ATOM 1539 C C . TYR A 1 188 ? -1.807 2.485 10.261 1.00 97.62 188 TYR A C 1
ATOM 1541 O O . TYR A 1 188 ? -1.554 2.750 9.089 1.00 97.62 188 TYR A O 1
ATOM 1549 N N . ILE A 1 189 ? -1.747 3.411 11.223 1.00 96.31 189 ILE A N 1
ATOM 1550 C CA . ILE A 1 189 ? -1.337 4.807 10.997 1.00 96.31 189 ILE A CA 1
ATOM 1551 C C . ILE A 1 189 ? 0.079 4.887 10.414 1.00 96.31 189 ILE A C 1
ATOM 1553 O O . ILE A 1 189 ? 0.311 5.665 9.490 1.00 96.31 189 ILE A O 1
ATOM 1557 N N . ASP A 1 190 ? 1.015 4.096 10.935 1.00 96.50 190 ASP A N 1
ATOM 1558 C CA . ASP A 1 190 ? 2.390 4.067 10.434 1.00 96.50 190 ASP A CA 1
ATOM 1559 C C . ASP A 1 190 ? 2.423 3.534 8.988 1.00 96.50 190 ASP A C 1
ATOM 1561 O O . ASP A 1 190 ? 2.991 4.184 8.115 1.00 96.50 190 ASP A O 1
ATOM 1565 N N . ALA A 1 191 ? 1.684 2.457 8.685 1.00 96.81 191 ALA A N 1
ATOM 1566 C CA . ALA A 1 191 ? 1.560 1.937 7.317 1.00 96.81 191 ALA A CA 1
ATOM 1567 C C . ALA A 1 191 ? 0.924 2.940 6.330 1.00 96.81 191 ALA A C 1
ATOM 1569 O O . ALA A 1 191 ? 1.324 3.000 5.168 1.00 96.81 191 ALA A O 1
ATOM 1570 N N . ILE A 1 192 ? -0.050 3.746 6.775 1.00 95.75 192 ILE A N 1
ATOM 1571 C CA . ILE A 1 192 ? -0.612 4.846 5.972 1.00 95.75 192 ILE A CA 1
ATOM 1572 C C . ILE A 1 192 ? 0.484 5.858 5.625 1.00 95.75 192 ILE A C 1
ATOM 1574 O O . ILE A 1 192 ? 0.637 6.221 4.460 1.00 95.75 192 ILE A O 1
ATOM 1578 N N . LYS A 1 193 ? 1.253 6.304 6.624 1.00 94.44 193 LYS A N 1
ATOM 1579 C CA . LYS A 1 193 ? 2.304 7.317 6.445 1.00 94.44 193 LYS A CA 1
ATOM 1580 C C . LYS A 1 193 ? 3.434 6.825 5.550 1.00 94.44 193 LYS A C 1
ATOM 1582 O O . LYS A 1 193 ? 3.920 7.596 4.724 1.00 94.44 193 LYS A O 1
ATOM 1587 N N . ASP A 1 194 ? 3.825 5.562 5.690 1.00 94.44 194 ASP A N 1
ATOM 1588 C CA . ASP A 1 194 ? 4.838 4.937 4.838 1.00 94.44 194 ASP A CA 1
ATOM 1589 C C . ASP A 1 194 ? 4.381 4.932 3.372 1.00 94.44 194 ASP A C 1
ATOM 1591 O O . ASP A 1 194 ? 5.130 5.351 2.484 1.00 94.44 194 ASP A O 1
ATOM 1595 N N . TYR A 1 195 ? 3.116 4.575 3.115 1.00 95.31 195 TYR A N 1
ATOM 1596 C CA . TYR A 1 195 ? 2.547 4.623 1.768 1.00 95.31 195 TYR A CA 1
ATOM 1597 C C . TYR A 1 195 ? 2.453 6.058 1.220 1.00 95.31 195 TYR A C 1
ATOM 1599 O O . TYR A 1 195 ? 2.870 6.314 0.091 1.00 95.31 195 TYR A O 1
ATOM 1607 N N . GLU A 1 196 ? 1.979 7.025 2.016 1.00 93.12 196 GLU A N 1
ATOM 1608 C CA . GLU A 1 196 ? 1.943 8.450 1.636 1.00 93.12 196 GLU A CA 1
ATOM 1609 C C . GLU A 1 196 ? 3.340 8.968 1.259 1.00 93.12 196 GLU A C 1
ATOM 1611 O O . GLU A 1 196 ? 3.523 9.603 0.214 1.00 93.12 196 GLU A O 1
ATOM 1616 N N . LEU A 1 197 ? 4.346 8.663 2.083 1.00 91.44 197 LEU A N 1
ATOM 1617 C CA . LEU A 1 197 ? 5.733 9.041 1.835 1.00 91.44 197 LEU A CA 1
ATOM 1618 C C . LEU A 1 197 ? 6.261 8.408 0.545 1.00 91.44 197 LEU A C 1
ATOM 1620 O O . LEU A 1 197 ? 6.956 9.076 -0.225 1.00 91.44 197 LEU A O 1
ATOM 1624 N N . GLN A 1 198 ? 5.916 7.150 0.283 1.00 92.50 198 GLN A N 1
ATOM 1625 C CA . GLN A 1 198 ? 6.333 6.424 -0.911 1.00 92.50 198 GLN A CA 1
ATOM 1626 C C . GLN A 1 198 ? 5.732 7.027 -2.194 1.00 92.50 198 GLN A C 1
ATOM 1628 O O . GLN A 1 198 ? 6.445 7.179 -3.194 1.00 92.50 198 GLN A O 1
ATOM 1633 N N . LEU A 1 199 ? 4.467 7.462 -2.162 1.00 91.44 199 LEU A N 1
ATOM 1634 C CA . LEU A 1 199 ? 3.831 8.179 -3.273 1.00 91.44 199 LEU A CA 1
ATOM 1635 C C . LEU A 1 199 ? 4.501 9.535 -3.539 1.00 91.44 199 LEU A C 1
ATOM 1637 O O . LEU A 1 199 ? 4.841 9.844 -4.684 1.00 91.44 199 LEU A O 1
ATOM 1641 N N . VAL A 1 200 ? 4.741 10.326 -2.488 1.00 90.00 200 VAL A N 1
ATOM 1642 C CA . VAL A 1 200 ? 5.367 11.655 -2.606 1.00 90.00 200 VAL A CA 1
ATOM 1643 C C . VAL A 1 200 ? 6.817 11.552 -3.077 1.00 90.00 200 VAL A C 1
ATOM 1645 O O . VAL A 1 200 ? 7.237 12.327 -3.935 1.00 90.00 200 VAL A O 1
ATOM 1648 N N . THR A 1 201 ? 7.573 10.583 -2.555 1.00 90.50 201 THR A N 1
ATOM 1649 C CA . THR A 1 201 ? 8.963 10.323 -2.962 1.00 90.50 201 THR A CA 1
ATOM 1650 C C . THR A 1 201 ? 9.047 10.019 -4.450 1.00 90.50 201 THR A C 1
ATOM 1652 O O . THR A 1 201 ? 9.847 10.628 -5.156 1.00 90.50 201 THR A O 1
ATOM 1655 N N . TYR A 1 202 ? 8.190 9.124 -4.945 1.00 91.56 202 TYR A N 1
ATOM 1656 C CA . TYR A 1 202 ? 8.183 8.774 -6.361 1.00 91.56 202 TYR A CA 1
ATOM 1657 C C . TYR A 1 202 ? 7.787 9.954 -7.248 1.00 91.56 202 TYR A C 1
ATOM 1659 O O . TYR A 1 202 ? 8.444 10.226 -8.250 1.00 91.56 202 TYR A O 1
ATOM 1667 N N . LYS A 1 203 ? 6.758 10.711 -6.853 1.00 89.56 203 LYS A N 1
ATOM 1668 C CA . LYS A 1 203 ? 6.353 11.921 -7.574 1.00 89.56 203 LYS A CA 1
ATOM 1669 C C . LYS A 1 203 ? 7.505 12.924 -7.688 1.00 89.56 203 LYS A C 1
ATOM 1671 O O . LYS A 1 203 ? 7.749 13.433 -8.774 1.00 89.56 203 LYS A O 1
ATOM 1676 N N . ALA A 1 204 ? 8.253 13.144 -6.606 1.00 87.62 204 ALA A N 1
ATOM 1677 C CA . ALA A 1 204 ? 9.412 14.036 -6.603 1.00 87.62 204 ALA A CA 1
ATOM 1678 C C . ALA A 1 204 ? 10.587 13.534 -7.466 1.00 87.62 204 ALA A C 1
ATOM 1680 O O . ALA A 1 204 ? 11.387 14.344 -7.922 1.00 87.62 204 ALA A O 1
ATOM 1681 N N . GLN A 1 205 ? 10.709 12.220 -7.681 1.00 87.75 205 GLN A N 1
ATOM 1682 C CA . GLN A 1 205 ? 11.728 11.635 -8.562 1.00 87.75 205 GLN A CA 1
ATOM 1683 C C . GLN A 1 205 ? 11.372 11.771 -10.048 1.00 87.75 205 GLN A C 1
ATOM 1685 O O . GLN A 1 205 ? 12.271 11.905 -10.875 1.00 87.75 205 GLN A O 1
ATOM 1690 N N . VAL A 1 206 ? 10.080 11.713 -10.382 1.00 85.38 206 VAL A N 1
ATOM 1691 C CA . VAL A 1 206 ? 9.579 11.767 -11.766 1.00 85.38 206 VAL A CA 1
ATOM 1692 C C . VAL A 1 206 ? 9.307 13.202 -12.230 1.00 85.38 206 VAL A C 1
ATOM 1694 O O . VAL A 1 206 ? 9.448 13.502 -13.415 1.00 85.38 206 VAL A O 1
ATOM 1697 N N . GLU A 1 207 ? 8.928 14.113 -11.329 1.00 80.38 207 GLU A N 1
ATOM 1698 C CA . GLU A 1 207 ? 8.736 15.520 -11.684 1.00 80.38 207 GLU A CA 1
ATOM 1699 C C . GLU A 1 207 ? 10.085 16.214 -11.949 1.00 80.38 207 GLU A C 1
ATOM 1701 O O . GLU A 1 207 ? 10.984 16.173 -11.104 1.00 80.38 207 GLU A O 1
ATOM 1706 N N . PRO A 1 208 ? 10.249 16.906 -13.092 1.00 64.44 208 PRO A N 1
ATOM 1707 C CA . PRO A 1 208 ? 11.392 17.786 -13.280 1.00 64.44 208 PRO A CA 1
ATOM 1708 C C . PRO A 1 208 ? 11.343 18.878 -12.208 1.00 64.44 208 PRO A C 1
ATOM 1710 O O . PRO A 1 208 ? 10.275 19.429 -11.941 1.00 64.44 208 PRO A O 1
ATOM 1713 N N . VAL A 1 209 ? 12.495 19.195 -11.605 1.00 53.66 209 VAL A N 1
ATOM 1714 C CA . VAL A 1 209 ? 12.641 20.232 -10.571 1.00 53.66 209 VAL A CA 1
ATOM 1715 C C . VAL A 1 209 ? 12.283 21.601 -11.162 1.00 53.66 209 VAL A C 1
ATOM 1717 O O . VAL A 1 209 ? 13.143 22.373 -11.576 1.00 53.66 209 VAL A O 1
ATOM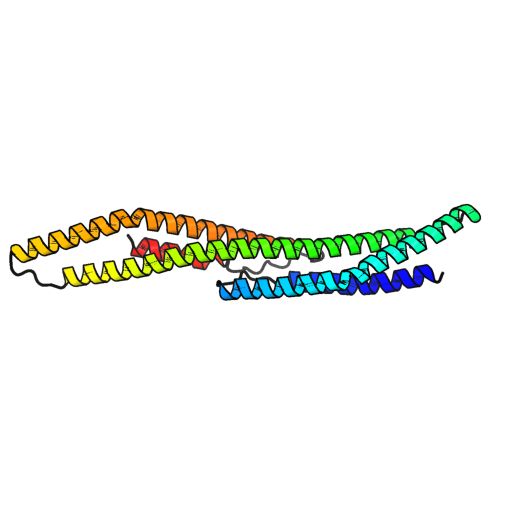 1720 N N . LEU A 1 210 ? 10.994 21.903 -11.238 1.00 50.12 210 LEU A N 1
ATOM 1721 C CA . LEU A 1 210 ? 10.468 23.234 -11.474 1.00 50.12 210 LEU A CA 1
ATOM 1722 C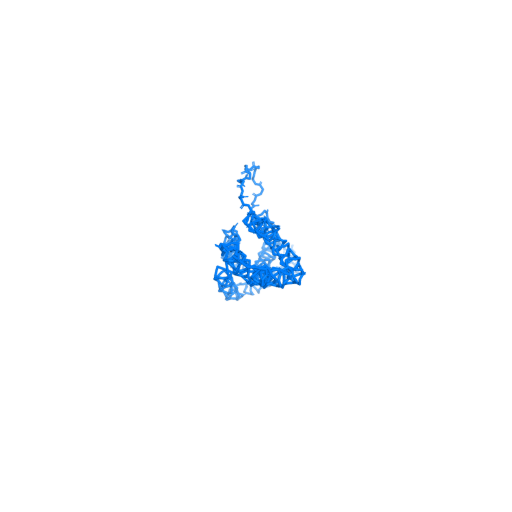 C . LEU A 1 210 ? 9.979 23.767 -10.128 1.00 50.12 210 LEU A C 1
ATOM 1724 O O . LEU A 1 210 ? 9.360 23.045 -9.354 1.00 50.12 210 LEU A O 1
ATOM 1728 N N . SER A 1 211 ? 10.362 25.017 -9.865 1.00 45.78 211 SER A N 1
ATOM 1729 C CA . SER A 1 211 ? 10.156 25.871 -8.687 1.00 45.78 211 SER A CA 1
ATOM 1730 C C . SER A 1 211 ? 9.090 25.440 -7.664 1.00 45.78 211 SER A C 1
ATOM 1732 O O . SER A 1 211 ? 8.012 24.997 -8.049 1.00 45.78 211 SER A O 1
ATOM 1734 N N . PRO A 1 212 ? 9.315 25.675 -6.353 1.00 45.16 212 PRO A N 1
ATOM 1735 C CA . PRO A 1 212 ? 8.499 25.120 -5.275 1.00 45.16 212 PRO A CA 1
ATOM 1736 C C . PRO A 1 212 ? 7.058 25.646 -5.330 1.00 45.16 212 PRO A C 1
ATOM 1738 O O . PRO A 1 212 ? 6.733 26.696 -4.773 1.00 45.16 212 PRO A O 1
ATOM 1741 N N . ALA A 1 213 ? 6.170 24.907 -5.991 1.00 52.31 213 ALA A N 1
ATOM 1742 C CA . ALA A 1 213 ? 4.741 25.128 -5.881 1.00 52.31 213 ALA A CA 1
ATOM 1743 C C . ALA A 1 213 ? 4.306 24.753 -4.458 1.00 52.31 213 ALA A C 1
ATOM 1745 O O . ALA A 1 213 ? 4.757 23.755 -3.889 1.00 52.31 213 ALA A O 1
ATOM 1746 N N . LYS A 1 214 ? 3.448 25.589 -3.862 1.00 48.72 214 LYS A N 1
ATOM 1747 C CA . LYS A 1 214 ? 2.896 25.380 -2.518 1.00 48.72 214 LYS A CA 1
ATOM 1748 C C . LYS A 1 214 ? 2.358 23.955 -2.419 1.00 48.72 214 LYS A C 1
ATOM 1750 O O . LYS A 1 214 ? 1.419 23.618 -3.135 1.00 48.72 214 LYS A O 1
ATOM 1755 N N . LYS A 1 215 ? 2.935 23.150 -1.520 1.00 50.31 215 LYS A N 1
ATOM 1756 C CA . LYS A 1 215 ? 2.404 21.826 -1.186 1.00 50.31 215 LYS A CA 1
ATOM 1757 C C . LYS A 1 215 ? 0.935 22.014 -0.785 1.00 50.31 215 LYS A C 1
ATOM 1759 O O . LYS A 1 215 ? 0.694 22.704 0.212 1.00 50.31 215 LYS A O 1
ATOM 1764 N N . PRO A 1 216 ? -0.045 21.486 -1.540 1.00 48.44 216 PRO A N 1
ATOM 1765 C CA . PRO A 1 216 ? -1.411 21.459 -1.053 1.00 48.44 216 PRO A CA 1
ATOM 1766 C C . PRO A 1 216 ? -1.406 20.712 0.281 1.00 48.44 216 PRO A C 1
ATOM 1768 O O . PRO A 1 216 ? -0.707 19.712 0.451 1.00 48.44 216 PRO A O 1
ATOM 1771 N N . LYS A 1 217 ? -2.124 21.257 1.262 1.00 46.38 217 LYS A N 1
ATOM 1772 C CA . LYS A 1 217 ? -2.252 20.669 2.592 1.00 46.38 217 LYS A CA 1
ATOM 1773 C C . LYS A 1 217 ? -3.166 19.449 2.451 1.00 46.38 217 LYS A C 1
ATOM 1775 O O . LYS A 1 217 ? -4.378 19.571 2.583 1.00 46.38 217 LYS A O 1
ATOM 1780 N N . VAL A 1 218 ? -2.595 18.313 2.059 1.00 56.06 218 VAL A N 1
ATOM 1781 C CA . VAL A 1 218 ? -3.312 17.037 1.982 1.00 56.06 218 VAL A CA 1
ATOM 1782 C C . VAL A 1 218 ? -3.662 16.652 3.419 1.00 56.06 218 VAL A C 1
ATOM 1784 O O . VAL A 1 218 ? -2.767 16.540 4.256 1.00 56.06 218 VAL A O 1
ATOM 1787 N N . GLN A 1 219 ? -4.956 16.555 3.733 1.00 61.75 219 GLN A N 1
ATOM 1788 C CA . GLN A 1 219 ? -5.407 15.941 4.985 1.00 61.75 219 GLN A CA 1
ATOM 1789 C C . GLN A 1 219 ? -4.924 14.490 4.970 1.00 61.75 219 GLN A C 1
ATOM 1791 O O . GLN A 1 219 ? -5.194 13.778 4.002 1.00 61.75 219 GLN A O 1
ATOM 1796 N N . SER A 1 220 ? -4.155 14.083 5.982 1.00 78.25 220 SER A N 1
ATOM 1797 C CA . SER A 1 220 ? -3.602 12.728 6.012 1.00 78.25 220 SER A CA 1
ATOM 1798 C C . SER A 1 220 ? -4.736 11.745 6.256 1.00 78.25 220 SER A C 1
ATOM 1800 O O . SER A 1 220 ? -5.593 11.974 7.115 1.00 78.25 220 SER A O 1
ATOM 1802 N N . ALA A 1 221 ? -4.717 10.612 5.556 1.00 82.06 221 ALA A N 1
ATOM 1803 C CA . ALA A 1 221 ? -5.700 9.554 5.789 1.00 82.06 221 ALA A CA 1
ATOM 1804 C C . ALA A 1 221 ? -5.641 9.018 7.237 1.00 82.06 221 ALA A C 1
ATOM 1806 O O . ALA A 1 221 ? -6.613 8.452 7.739 1.00 82.06 221 ALA A O 1
ATOM 1807 N N . SER A 1 222 ? -4.520 9.241 7.935 1.00 90.44 222 SER A N 1
ATOM 1808 C CA . SER A 1 222 ? -4.334 8.837 9.329 1.00 90.44 222 SER A CA 1
ATOM 1809 C C . SER A 1 222 ? -5.155 9.649 10.341 1.00 90.44 222 SER A C 1
ATOM 1811 O O . SER A 1 222 ? -5.463 9.119 11.409 1.00 90.44 222 SER A O 1
ATOM 1813 N N . ASP A 1 223 ? -5.587 10.874 10.011 1.00 90.88 223 ASP A N 1
ATOM 1814 C CA . ASP A 1 223 ? -6.330 11.745 10.937 1.00 90.88 223 ASP A CA 1
ATOM 1815 C C . ASP A 1 223 ? -7.676 11.126 11.354 1.00 90.88 223 ASP A C 1
ATOM 1817 O O . ASP A 1 223 ? -8.064 11.180 12.523 1.00 90.88 223 ASP A O 1
ATOM 1821 N N . SER A 1 224 ? -8.363 10.458 10.418 1.00 90.94 224 SER A N 1
ATOM 1822 C CA . SER A 1 224 ? -9.615 9.744 10.709 1.00 90.94 224 SER A CA 1
ATOM 1823 C C . SER A 1 224 ? -9.397 8.601 11.702 1.00 90.94 224 SER A C 1
ATOM 1825 O O . SER A 1 224 ? -10.204 8.404 12.606 1.00 90.94 224 SER A O 1
ATOM 1827 N N . ILE A 1 225 ? -8.291 7.867 11.564 1.00 94.06 225 ILE A N 1
ATOM 1828 C CA . ILE A 1 225 ? -7.968 6.715 12.420 1.00 94.06 225 ILE A CA 1
ATOM 1829 C C . ILE A 1 225 ? -7.595 7.173 13.830 1.00 94.06 225 ILE A C 1
ATOM 1831 O O . ILE A 1 225 ? -7.994 6.554 14.817 1.00 94.06 225 ILE A O 1
ATOM 1835 N N . ILE A 1 226 ? -6.880 8.296 13.937 1.00 93.38 226 ILE A N 1
ATOM 1836 C CA . ILE A 1 226 ? -6.595 8.935 15.225 1.00 93.38 226 ILE A CA 1
ATOM 1837 C C . ILE A 1 226 ? -7.909 9.275 15.933 1.00 93.38 226 ILE A C 1
ATOM 1839 O O . ILE A 1 226 ? -8.054 8.982 17.120 1.00 93.38 226 ILE A O 1
ATOM 1843 N N . GLN A 1 227 ? -8.878 9.840 15.210 1.00 93.25 227 GLN A N 1
ATOM 1844 C CA . GLN A 1 227 ? -10.141 10.241 15.816 1.00 93.25 227 GLN A CA 1
ATOM 1845 C C . GLN A 1 227 ? -11.027 9.058 16.219 1.00 93.25 227 GLN A C 1
ATOM 1847 O O . GLN A 1 227 ? -11.621 9.089 17.297 1.00 93.25 227 GLN A O 1
ATOM 1852 N N . GLU A 1 228 ? -11.076 7.999 15.409 1.00 93.56 228 GLU A N 1
ATOM 1853 C CA . GLU A 1 228 ? -11.756 6.746 15.765 1.00 93.56 228 GLU A CA 1
ATOM 1854 C C . GLU A 1 228 ? -11.183 6.148 17.057 1.00 93.56 228 GLU A C 1
ATOM 1856 O O . GLU A 1 228 ? -11.933 5.747 17.949 1.00 93.56 228 GLU A O 1
ATOM 1861 N N . TYR A 1 229 ? -9.855 6.131 17.197 1.00 90.44 229 TYR A N 1
ATOM 1862 C CA . TYR A 1 229 ? -9.198 5.668 18.418 1.00 90.44 229 TYR A CA 1
ATOM 1863 C C . TYR A 1 229 ? -9.534 6.538 19.640 1.00 90.44 229 TYR A C 1
ATOM 1865 O O . TYR A 1 229 ? -9.824 6.001 20.712 1.00 90.44 229 TYR A O 1
ATOM 1873 N N . VAL A 1 230 ? -9.517 7.868 19.496 1.00 93.88 230 VAL A N 1
ATOM 1874 C CA . VAL A 1 230 ? -9.889 8.785 20.586 1.00 93.88 230 VAL A CA 1
ATOM 1875 C C . VAL A 1 230 ? -11.329 8.531 21.038 1.00 93.88 230 VAL A C 1
ATOM 1877 O O . VAL A 1 230 ? -11.571 8.439 22.240 1.00 93.88 230 VAL A O 1
ATOM 1880 N N . ASP A 1 231 ? -12.263 8.362 20.098 1.00 94.69 231 ASP A N 1
ATOM 1881 C CA . ASP A 1 231 ? -13.662 8.039 20.406 1.00 94.69 231 ASP A CA 1
ATOM 1882 C C . ASP A 1 231 ? -13.780 6.705 21.154 1.00 94.69 231 ASP A C 1
ATOM 1884 O O . ASP A 1 231 ? -14.394 6.646 22.218 1.00 94.69 231 ASP A O 1
ATOM 1888 N N . LEU A 1 232 ? -13.114 5.651 20.670 1.00 94.62 232 LEU A N 1
ATOM 1889 C CA . LEU A 1 232 ? -13.106 4.343 21.327 1.00 94.62 232 LEU A CA 1
ATOM 1890 C C . LEU A 1 232 ? -12.627 4.437 22.783 1.00 94.62 232 LEU A C 1
ATOM 1892 O O . LEU A 1 232 ? -13.285 3.923 23.689 1.00 94.62 232 LEU A O 1
ATOM 1896 N N . ARG A 1 233 ? -11.503 5.125 23.023 1.00 93.31 233 ARG A N 1
ATOM 1897 C CA . ARG A 1 233 ? -10.938 5.267 24.372 1.00 93.31 233 ARG A CA 1
ATOM 1898 C C . ARG A 1 233 ? -11.856 6.069 25.291 1.00 93.31 233 ARG A C 1
ATOM 1900 O O . ARG A 1 233 ? -12.021 5.694 26.449 1.00 93.31 233 ARG A O 1
ATOM 1907 N N . THR A 1 234 ? -12.457 7.144 24.782 1.00 94.94 234 THR A N 1
ATOM 1908 C CA . THR A 1 234 ? -13.416 7.962 25.536 1.00 94.94 234 THR A CA 1
ATOM 1909 C C . THR A 1 234 ? -14.690 7.191 25.856 1.00 94.94 234 THR A C 1
ATOM 1911 O O . THR A 1 234 ? -15.265 7.399 26.915 1.00 94.94 234 THR A O 1
ATOM 1914 N N . ARG A 1 235 ? -15.151 6.300 24.971 1.00 93.81 235 ARG A N 1
ATOM 1915 C CA . ARG A 1 235 ? -16.347 5.494 25.241 1.00 93.81 235 ARG A CA 1
ATOM 1916 C C . ARG A 1 235 ? -16.108 4.379 26.251 1.00 93.81 235 ARG A C 1
ATOM 1918 O O . ARG A 1 235 ? -17.051 4.022 26.957 1.00 93.81 235 ARG A O 1
ATOM 1925 N N . TYR A 1 236 ? -14.896 3.828 26.253 1.00 93.44 236 TYR A N 1
ATOM 1926 C CA . TYR A 1 236 ? -14.468 2.771 27.163 1.00 93.44 236 TYR A CA 1
ATOM 1927 C C . TYR A 1 236 ? -14.175 3.277 28.584 1.00 93.44 236 TYR A C 1
ATOM 1929 O O . TYR A 1 236 ? -14.435 2.556 29.544 1.00 93.44 236 TYR A O 1
ATOM 1937 N N . SER A 1 237 ? -13.598 4.479 28.701 1.00 90.44 237 SER A N 1
ATOM 1938 C CA . SER A 1 237 ? -13.302 5.123 29.993 1.00 90.44 237 SER A CA 1
ATOM 1939 C C . SER A 1 237 ? -14.577 5.562 30.706 1.00 90.44 237 SER A C 1
ATOM 1941 O O . SER A 1 237 ? -14.569 5.504 31.953 1.00 90.44 237 SER A O 1
#

Sequence (237 aa):
MKTISLVIRSTQGAEGLVQGYEEQLKDVQAVPSDLKAVEATKAELKKLRGQVEGHQPVFSALEAELAKASEVNERMVRGHSERDLDLDRYQDRVQQLLNRWQAVLAQIDLRQRELDQLGRQLRYYRNSYSWLMEWIQDARQRQESLQAVPITSSQQVREQLLQEKKLLEECDQNREKVEESHRLAKQYIDAIKDYELQLVTYKAQVEPVLSPAKKPKVQSASDSIIQEYVDLRTRYS